Protein AF-A0A1D2M5N0-F1 (afdb_monomer)

Mean predicted aligned error: 7.56 Å

Structure (mmCIF, N/CA/C/O backbone):
data_AF-A0A1D2M5N0-F1
#
_entry.id   AF-A0A1D2M5N0-F1
#
loop_
_atom_site.group_PDB
_atom_site.id
_atom_site.type_symbol
_atom_site.label_atom_id
_atom_site.label_alt_id
_atom_site.label_comp_id
_atom_site.label_asym_id
_atom_site.label_entity_id
_atom_site.label_seq_id
_atom_site.pdbx_PDB_ins_code
_atom_site.Cartn_x
_atom_site.Cartn_y
_atom_site.Cartn_z
_atom_site.occupancy
_atom_site.B_iso_or_equiv
_atom_site.auth_seq_id
_atom_site.auth_comp_id
_atom_site.auth_asym_id
_atom_site.auth_atom_id
_atom_site.pdbx_PDB_model_num
ATOM 1 N N . LEU A 1 1 ? -18.530 6.847 2.457 1.00 78.44 1 LEU A N 1
ATOM 2 C CA . LEU A 1 1 ? -17.167 7.205 2.001 1.00 78.44 1 LEU A CA 1
ATOM 3 C C . LEU A 1 1 ? -17.230 8.600 1.444 1.00 78.44 1 LEU A C 1
ATOM 5 O O . LEU A 1 1 ? -16.611 9.455 2.043 1.00 78.44 1 LEU A O 1
ATOM 9 N N . LEU A 1 2 ? -18.059 8.818 0.425 1.00 81.25 2 LEU A N 1
ATOM 10 C CA . LEU A 1 2 ? -18.610 10.124 0.069 1.00 81.25 2 LEU A CA 1
ATOM 11 C C . LEU A 1 2 ? -19.679 10.557 1.092 1.00 81.25 2 LEU A C 1
ATOM 13 O O . LEU A 1 2 ? -20.274 9.697 1.753 1.00 81.25 2 LEU A O 1
ATOM 17 N N . THR A 1 3 ? -19.866 11.864 1.237 1.00 82.56 3 THR A N 1
ATOM 18 C CA . THR A 1 3 ? -20.989 12.522 1.918 1.00 82.56 3 THR A CA 1
ATOM 19 C C . THR A 1 3 ? -22.196 12.584 0.984 1.00 82.56 3 THR A C 1
ATOM 21 O O . THR A 1 3 ? -22.042 12.480 -0.231 1.00 82.56 3 THR A O 1
ATOM 24 N N . GLU A 1 4 ? -23.399 12.764 1.531 1.00 81.06 4 GLU A N 1
ATOM 25 C CA . GLU A 1 4 ? -24.619 12.910 0.720 1.00 81.06 4 GLU A CA 1
ATOM 26 C C . GLU A 1 4 ? -24.509 14.073 -0.268 1.00 81.06 4 GLU A C 1
ATOM 28 O O . GLU A 1 4 ? -24.848 13.914 -1.436 1.00 81.06 4 GLU A O 1
ATOM 33 N N . LYS A 1 5 ? -23.928 15.194 0.174 1.00 85.75 5 LYS A N 1
ATOM 34 C CA . LYS A 1 5 ? -23.650 16.351 -0.679 1.00 85.75 5 LYS A CA 1
ATOM 35 C C . LYS A 1 5 ? -22.725 16.001 -1.850 1.00 85.75 5 LYS A C 1
ATOM 37 O O . LYS A 1 5 ? -23.065 16.283 -2.988 1.00 85.75 5 LYS A O 1
ATOM 42 N N . GLU A 1 6 ? -21.603 15.320 -1.606 1.00 84.44 6 GLU A N 1
ATOM 43 C CA . GLU A 1 6 ? -20.696 14.906 -2.694 1.00 84.44 6 GLU A CA 1
ATOM 44 C C . GLU A 1 6 ? -21.369 13.951 -3.692 1.00 84.44 6 GLU A C 1
ATOM 46 O O . GLU A 1 6 ? -21.055 13.981 -4.880 1.00 84.44 6 GLU A O 1
ATOM 51 N N . VAL A 1 7 ? -22.282 13.093 -3.224 1.00 84.44 7 VAL A N 1
ATOM 52 C CA . VAL A 1 7 ? -23.058 12.208 -4.106 1.00 84.44 7 VAL A CA 1
ATOM 53 C C . VAL A 1 7 ? -24.073 13.003 -4.929 1.00 84.44 7 VAL A C 1
ATOM 55 O O . VAL A 1 7 ? -24.285 12.670 -6.087 1.00 84.44 7 VAL A O 1
ATOM 58 N N . GLN A 1 8 ? -24.681 14.051 -4.374 1.00 86.81 8 GLN A N 1
ATOM 59 C CA . GLN A 1 8 ? -25.576 14.937 -5.125 1.00 86.81 8 GLN A CA 1
ATOM 60 C C . GLN A 1 8 ? -24.816 15.756 -6.173 1.00 86.81 8 GLN A C 1
ATOM 62 O O . GLN A 1 8 ? -25.260 15.837 -7.316 1.00 86.81 8 GLN A O 1
ATOM 67 N N . ASP A 1 9 ? -23.656 16.303 -5.802 1.00 89.12 9 ASP A N 1
ATOM 68 C CA . ASP A 1 9 ? -22.813 17.106 -6.691 1.00 89.12 9 ASP A CA 1
ATOM 69 C C . ASP A 1 9 ? -22.233 16.254 -7.836 1.00 89.12 9 ASP A C 1
ATOM 71 O O . ASP A 1 9 ? -22.097 16.725 -8.966 1.00 89.12 9 ASP A O 1
ATOM 75 N N . VAL A 1 10 ? -21.910 14.979 -7.567 1.00 89.31 10 VAL A N 1
ATOM 76 C CA . VAL A 1 10 ? -21.361 14.042 -8.560 1.00 89.31 10 VAL A CA 1
ATOM 77 C C . VAL A 1 10 ? -22.053 12.667 -8.469 1.00 89.31 10 VAL A C 1
ATOM 79 O O . VAL A 1 10 ? -21.485 11.711 -7.926 1.00 89.31 10 VAL A O 1
ATOM 82 N N . PRO A 1 11 ? -23.256 12.503 -9.059 1.00 87.81 11 PRO A N 1
ATOM 83 C CA . PRO A 1 11 ? -24.077 11.290 -8.909 1.00 87.81 11 PRO A CA 1
ATOM 84 C C . PRO A 1 11 ? -23.403 9.992 -9.369 1.00 87.81 11 PRO A C 1
ATOM 86 O O . PRO A 1 11 ? -23.657 8.914 -8.828 1.00 87.81 11 PRO A O 1
ATOM 89 N N . TRP A 1 12 ? -22.499 10.079 -10.346 1.00 91.12 12 TRP A N 1
ATOM 90 C CA . TRP A 1 12 ? -21.763 8.935 -10.886 1.00 91.12 12 TRP A CA 1
ATOM 91 C C . TRP A 1 12 ? -20.495 8.582 -10.087 1.00 91.12 12 TRP A C 1
ATOM 93 O O . TRP A 1 12 ? -19.930 7.504 -10.295 1.00 91.12 12 TRP A O 1
ATOM 103 N N . ALA A 1 13 ? -20.046 9.433 -9.153 1.00 89.75 13 ALA A N 1
ATOM 104 C CA . ALA A 1 13 ? -18.768 9.259 -8.455 1.00 89.75 13 ALA A CA 1
ATOM 105 C C . ALA A 1 13 ? -18.697 7.944 -7.676 1.00 89.75 13 ALA A C 1
ATOM 107 O O . ALA A 1 13 ? -17.662 7.277 -7.663 1.00 89.75 13 ALA A O 1
ATOM 108 N N . LEU A 1 14 ? -19.804 7.532 -7.050 1.00 89.50 14 LEU A N 1
ATOM 109 C CA . LEU A 1 14 ? -19.842 6.281 -6.297 1.00 89.50 14 LEU A CA 1
ATOM 110 C C . LEU A 1 14 ? -19.705 5.060 -7.216 1.00 89.50 14 LEU A C 1
ATOM 112 O O . LEU A 1 14 ? -19.000 4.109 -6.874 1.00 89.50 14 LEU A O 1
ATOM 116 N N . ALA A 1 15 ? -20.352 5.094 -8.383 1.00 93.06 15 ALA A N 1
ATOM 117 C CA . ALA A 1 15 ? -20.252 4.031 -9.377 1.00 93.06 15 ALA A CA 1
ATOM 118 C C . ALA A 1 15 ? -18.826 3.940 -9.941 1.00 93.06 15 ALA A C 1
ATOM 120 O O . ALA A 1 15 ? -18.270 2.842 -10.028 1.00 93.06 15 ALA A O 1
ATOM 121 N N . TRP A 1 16 ? -18.207 5.088 -10.235 1.00 93.44 16 TRP A N 1
ATOM 122 C CA . TRP A 1 16 ? -16.817 5.147 -10.682 1.00 93.44 16 TRP A CA 1
ATOM 123 C C . TRP A 1 16 ? -15.858 4.603 -9.629 1.00 93.44 16 TRP A C 1
ATOM 125 O O . TRP A 1 16 ? -15.075 3.694 -9.901 1.00 93.44 16 TRP A O 1
ATOM 135 N N . LEU A 1 17 ? -15.981 5.079 -8.390 1.00 91.94 17 LEU A N 1
ATOM 136 C CA . LEU A 1 17 ? -15.140 4.614 -7.301 1.00 91.94 17 LEU A CA 1
ATOM 137 C C . LEU A 1 17 ? -15.284 3.102 -7.079 1.00 91.94 17 LEU A C 1
ATOM 139 O O . LEU A 1 17 ? -14.293 2.399 -6.878 1.00 91.94 17 LEU A O 1
ATOM 143 N N . LYS A 1 18 ? -16.510 2.577 -7.160 1.00 93.50 18 LYS A N 1
ATOM 144 C CA . LYS A 1 18 ? -16.755 1.136 -7.087 1.00 93.50 18 LYS A CA 1
ATOM 145 C C . LYS A 1 18 ? -16.019 0.389 -8.205 1.00 93.50 18 LYS A C 1
ATOM 147 O O . LYS A 1 18 ? -15.405 -0.637 -7.917 1.00 93.50 18 LYS A O 1
ATOM 152 N N . LYS A 1 19 ? -16.025 0.904 -9.442 1.00 94.94 19 LYS A N 1
ATOM 153 C CA . LYS A 1 19 ? -15.280 0.329 -10.577 1.00 94.94 19 LYS A CA 1
ATOM 154 C C . LYS A 1 19 ? -13.774 0.301 -10.293 1.00 94.94 19 LYS A C 1
ATOM 156 O O . LYS A 1 19 ? -13.172 -0.771 -10.347 1.00 94.94 19 LYS A O 1
ATOM 161 N N . VAL A 1 20 ? -13.193 1.443 -9.912 1.00 94.50 20 VAL A N 1
ATOM 162 C CA . VAL A 1 20 ? -11.760 1.576 -9.590 1.00 94.50 20 VAL A CA 1
ATOM 163 C C . VAL A 1 20 ? -11.359 0.603 -8.478 1.00 94.50 20 VAL A C 1
ATOM 165 O O . VAL A 1 20 ? -10.366 -0.119 -8.607 1.00 94.50 20 VAL A O 1
ATOM 168 N N . PHE A 1 21 ? -12.142 0.542 -7.399 1.00 93.38 21 PHE A N 1
ATOM 169 C CA . PHE A 1 21 ? -11.860 -0.307 -6.244 1.00 93.38 21 PHE A CA 1
ATOM 170 C C . PHE A 1 21 ? -11.924 -1.795 -6.595 1.00 93.38 21 PHE A C 1
ATOM 172 O O . PHE A 1 21 ? -10.979 -2.53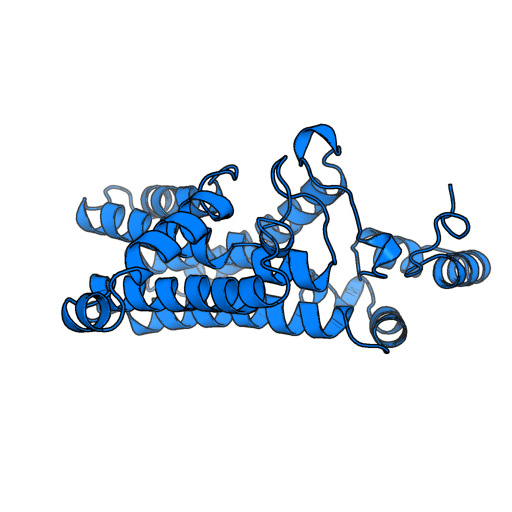9 -6.325 1.00 93.38 21 PHE A O 1
ATOM 179 N N . LEU A 1 22 ? -13.027 -2.231 -7.215 1.00 93.94 22 LEU A N 1
ATOM 180 C CA . LEU A 1 22 ? -13.238 -3.636 -7.556 1.00 93.94 22 LEU A CA 1
ATOM 181 C C . LEU A 1 22 ? -12.203 -4.139 -8.557 1.00 93.94 22 LEU A C 1
ATOM 183 O O . LEU A 1 22 ? -11.813 -5.295 -8.462 1.00 93.94 22 LEU A O 1
ATOM 187 N N . TYR A 1 23 ? -11.720 -3.289 -9.464 1.00 94.81 23 TYR A N 1
ATOM 188 C CA . TYR A 1 23 ? -10.683 -3.680 -10.412 1.00 94.81 23 TYR A CA 1
ATOM 189 C C . TYR A 1 23 ? -9.301 -3.813 -9.757 1.00 94.81 23 TYR A C 1
ATOM 191 O O . TYR A 1 23 ? -8.552 -4.744 -10.053 1.00 94.81 23 TYR A O 1
ATOM 199 N N . ASN A 1 24 ? -8.941 -2.892 -8.859 1.00 92.69 24 ASN A N 1
ATOM 200 C CA . ASN A 1 24 ? -7.551 -2.743 -8.421 1.00 92.69 24 ASN A CA 1
ATOM 201 C C . ASN A 1 24 ? -7.223 -3.408 -7.079 1.00 92.69 24 ASN A C 1
ATOM 203 O O . ASN A 1 24 ? -6.078 -3.813 -6.865 1.00 92.69 24 ASN A O 1
ATOM 207 N N . VAL A 1 25 ? -8.191 -3.546 -6.170 1.00 90.81 25 VAL A N 1
ATOM 208 C CA . VAL A 1 25 ? -7.921 -3.936 -4.776 1.00 90.81 25 VAL A CA 1
ATOM 209 C C . VAL A 1 25 ? -8.007 -5.456 -4.544 1.00 90.81 25 VAL A C 1
ATOM 211 O O . VAL A 1 25 ? -6.993 -6.040 -4.151 1.00 90.81 25 VAL A O 1
ATOM 214 N N . PRO A 1 26 ? -9.126 -6.156 -4.828 1.00 88.56 26 PRO A N 1
ATOM 215 C CA . PRO A 1 26 ? -9.414 -7.467 -4.228 1.00 88.56 26 PRO A CA 1
ATOM 216 C C . PRO A 1 26 ? -8.650 -8.654 -4.833 1.00 88.56 26 PRO A C 1
ATOM 218 O O . PRO A 1 26 ? -8.599 -9.718 -4.233 1.00 88.56 26 PRO A O 1
ATOM 221 N N . HIS A 1 27 ? -8.044 -8.506 -6.011 1.00 84.94 27 HIS A N 1
ATOM 222 C CA . HIS A 1 27 ? -7.517 -9.645 -6.783 1.00 84.94 27 HIS A CA 1
ATOM 223 C C . HIS A 1 27 ? -6.090 -10.088 -6.410 1.00 84.94 27 HIS A C 1
ATOM 225 O O . HIS A 1 27 ? -5.463 -10.860 -7.132 1.00 84.94 27 HIS A O 1
ATOM 231 N N . GLY A 1 28 ? -5.521 -9.538 -5.337 1.00 78.94 28 GLY A N 1
ATOM 232 C CA . GLY A 1 28 ? -4.236 -9.983 -4.801 1.00 78.94 28 GLY A CA 1
ATOM 233 C C . GLY A 1 28 ? -4.396 -11.173 -3.854 1.00 78.94 28 GLY A C 1
ATOM 234 O O . GLY A 1 28 ? -5.496 -11.642 -3.605 1.00 78.94 28 GLY A O 1
ATOM 235 N N . LYS A 1 29 ? -3.294 -11.613 -3.238 1.00 80.56 29 LYS A N 1
ATOM 236 C CA . LYS A 1 29 ? -3.344 -12.627 -2.167 1.00 80.56 29 LYS A CA 1
ATOM 237 C C . LYS A 1 29 ? -3.984 -12.112 -0.866 1.00 80.56 29 LYS A C 1
ATOM 239 O O . LYS A 1 29 ? -4.153 -12.891 0.058 1.00 80.56 29 LYS A O 1
ATOM 244 N N . GLN A 1 30 ? -4.219 -10.798 -0.759 1.00 82.88 30 GLN A N 1
ATOM 245 C CA . GLN A 1 30 ? -4.777 -10.102 0.416 1.00 82.88 30 GLN A CA 1
ATOM 246 C C . GLN A 1 30 ? -4.019 -10.333 1.741 1.00 82.88 30 GLN A C 1
ATOM 248 O O . GLN A 1 30 ? -4.497 -10.007 2.825 1.00 82.88 30 GLN A O 1
ATOM 253 N N . ILE A 1 31 ? -2.804 -10.887 1.656 1.00 83.19 31 ILE A N 1
ATOM 254 C CA . ILE A 1 31 ? -1.982 -11.245 2.815 1.00 83.19 31 ILE A CA 1
ATOM 255 C C . ILE A 1 31 ? -1.672 -10.008 3.662 1.00 83.19 31 ILE A C 1
ATOM 257 O O . ILE A 1 31 ? -1.631 -10.107 4.880 1.00 83.19 31 ILE A O 1
ATOM 261 N N . ARG A 1 32 ? -1.479 -8.831 3.054 1.00 83.25 32 ARG A N 1
ATOM 262 C CA . ARG A 1 32 ? -1.049 -7.632 3.793 1.00 83.25 32 ARG A CA 1
ATOM 263 C C . ARG A 1 32 ? -2.162 -7.140 4.709 1.00 83.25 32 ARG A C 1
ATOM 265 O O . ARG A 1 32 ? -1.897 -6.838 5.867 1.00 83.25 32 ARG A O 1
ATOM 272 N N . GLY A 1 33 ? -3.394 -7.127 4.208 1.00 89.19 33 GLY A N 1
ATOM 273 C CA . GLY A 1 33 ? -4.567 -6.780 4.997 1.00 89.19 33 GLY A CA 1
ATOM 274 C C . GLY A 1 33 ? -4.860 -7.800 6.092 1.00 89.19 33 GLY A C 1
ATOM 275 O O . GLY A 1 33 ? -5.160 -7.410 7.214 1.00 89.19 33 GLY A O 1
ATOM 276 N N . LEU A 1 34 ? -4.712 -9.098 5.801 1.00 90.62 34 LEU A N 1
ATOM 277 C CA . LEU A 1 34 ? -4.955 -10.171 6.774 1.00 90.62 34 LEU A CA 1
ATOM 278 C C . LEU A 1 34 ? -3.899 -10.242 7.885 1.00 90.62 34 LEU A C 1
ATOM 280 O O . LEU A 1 34 ? -4.215 -10.667 8.995 1.00 90.62 34 LEU A O 1
ATOM 284 N N . LEU A 1 35 ? -2.666 -9.802 7.626 1.00 90.06 35 LEU A N 1
ATOM 285 C CA . LEU A 1 35 ? -1.609 -9.791 8.637 1.00 90.06 35 LEU A CA 1
ATOM 286 C C . LEU A 1 35 ? -1.900 -8.832 9.803 1.00 90.06 35 LEU A C 1
ATOM 288 O O . LEU A 1 35 ? -1.431 -9.089 10.906 1.00 90.06 35 LEU A O 1
ATOM 292 N N . VAL A 1 36 ? -2.703 -7.779 9.606 1.00 93.06 36 VAL A N 1
ATOM 293 C CA . VAL A 1 36 ? -3.062 -6.829 10.677 1.00 93.06 36 VAL A CA 1
ATOM 294 C C . VAL A 1 36 ? -3.892 -7.501 11.788 1.00 93.06 36 VAL A C 1
ATOM 296 O O . VAL A 1 36 ? -3.424 -7.543 12.927 1.00 93.06 36 VAL A O 1
ATOM 299 N N . PRO A 1 37 ? -5.075 -8.095 11.517 1.00 94.56 37 PRO A N 1
ATOM 300 C CA . PRO A 1 37 ? -5.843 -8.798 12.546 1.00 94.56 37 PRO A CA 1
ATOM 301 C C . PRO A 1 37 ? -5.140 -10.055 13.070 1.00 94.56 37 PRO A C 1
ATOM 303 O O . PRO A 1 37 ? -5.366 -10.436 14.217 1.00 94.56 37 PRO A O 1
ATOM 306 N N . LEU A 1 38 ? -4.286 -10.709 12.272 1.00 92.31 38 LEU A N 1
ATOM 307 C CA . LEU A 1 38 ? -3.467 -11.825 12.758 1.00 92.31 38 LEU A CA 1
ATOM 308 C C . LEU A 1 38 ? -2.423 -11.362 13.779 1.00 92.31 38 LEU A C 1
ATOM 310 O O . LEU A 1 38 ? -2.263 -12.009 14.808 1.00 92.31 38 LEU A O 1
ATOM 314 N N . ALA A 1 39 ? -1.758 -10.232 13.536 1.00 91.69 39 ALA A N 1
ATOM 315 C CA . ALA A 1 39 ? -0.798 -9.680 14.481 1.00 91.69 39 ALA A CA 1
ATOM 316 C C . ALA A 1 39 ? -1.466 -9.186 15.768 1.00 91.69 39 ALA A C 1
ATOM 318 O O . ALA A 1 39 ? -0.921 -9.427 16.838 1.00 91.69 39 ALA A O 1
ATOM 319 N N . VAL A 1 40 ? -2.668 -8.599 15.698 1.00 94.44 40 VAL A N 1
ATOM 320 C CA . VAL A 1 40 ? -3.435 -8.257 16.912 1.00 94.44 40 VAL A CA 1
ATOM 321 C C . VAL A 1 40 ? -3.705 -9.506 17.753 1.00 94.44 40 VAL A C 1
ATOM 323 O O . VAL A 1 40 ? -3.430 -9.494 18.944 1.00 94.44 40 VAL A O 1
ATOM 326 N N . ARG A 1 41 ? -4.145 -10.614 17.141 1.00 94.25 41 ARG A N 1
ATOM 327 C CA . ARG A 1 41 ? -4.335 -11.898 17.848 1.00 94.25 41 ARG A CA 1
ATOM 328 C C . ARG A 1 41 ? -3.036 -12.526 18.365 1.00 94.25 41 ARG A C 1
ATOM 330 O O . ARG A 1 41 ? -3.087 -13.369 19.249 1.00 94.25 41 ARG A O 1
ATOM 337 N N . GLY A 1 42 ? -1.895 -12.178 17.773 1.00 91.06 42 GLY A N 1
ATOM 338 C CA . GLY A 1 42 ? -0.583 -12.644 18.220 1.00 91.06 42 GLY A CA 1
ATOM 339 C C . GLY A 1 42 ? -0.013 -11.833 19.386 1.00 91.06 42 GLY A C 1
ATOM 340 O O . GLY A 1 42 ? 0.735 -12.384 20.187 1.00 91.06 42 GLY A O 1
ATOM 341 N N . LEU A 1 43 ? -0.352 -10.544 19.475 1.00 90.12 43 LEU A N 1
ATOM 342 C CA . LEU A 1 43 ? 0.095 -9.644 20.544 1.00 90.12 43 LEU A CA 1
ATOM 343 C C . LEU A 1 43 ? -0.841 -9.672 21.755 1.00 90.12 43 LEU A C 1
ATOM 345 O O . LEU A 1 43 ? -0.376 -9.625 22.889 1.00 90.12 43 LEU A O 1
ATOM 349 N N . GLU A 1 44 ? -2.147 -9.770 21.513 1.00 88.69 44 GLU A N 1
ATOM 350 C CA . GLU A 1 44 ? -3.175 -9.791 22.548 1.00 88.69 44 GLU A CA 1
ATOM 351 C C . GLU A 1 44 ? -3.715 -11.203 22.745 1.00 88.69 44 GLU A C 1
ATOM 353 O O . GLU A 1 44 ? -4.192 -11.835 21.803 1.00 88.69 44 GLU A O 1
ATOM 358 N N . ARG A 1 45 ? -3.700 -11.693 23.991 1.00 89.62 45 ARG A N 1
ATOM 359 C CA . ARG A 1 45 ? -4.211 -13.035 24.321 1.00 89.62 45 ARG A CA 1
ATOM 360 C C . ARG A 1 45 ? -5.723 -13.146 24.102 1.00 89.62 45 ARG A C 1
ATOM 362 O O . ARG A 1 45 ? -6.201 -14.190 23.664 1.00 89.62 45 ARG A O 1
ATOM 369 N N . CYS A 1 46 ? -6.460 -12.080 24.416 1.00 92.94 46 CYS A N 1
ATOM 370 C CA . CYS A 1 46 ? -7.920 -12.016 24.329 1.00 92.94 46 CYS A CA 1
ATOM 371 C C . CYS A 1 46 ? -8.357 -10.672 23.714 1.00 92.94 46 CYS A C 1
ATOM 373 O O . CYS A 1 46 ? -8.888 -9.823 24.431 1.00 92.94 46 CYS A O 1
ATOM 375 N N . PRO A 1 47 ? -8.118 -10.441 22.410 1.00 94.81 47 PRO A N 1
ATOM 376 C CA . PRO A 1 47 ? -8.467 -9.178 21.778 1.00 94.81 47 PRO A CA 1
ATOM 377 C C . PRO A 1 47 ? -9.985 -8.993 21.754 1.00 94.81 47 PRO A C 1
ATOM 379 O O . PRO A 1 47 ? -10.740 -9.914 21.434 1.00 94.81 47 PRO A O 1
ATOM 382 N N . THR A 1 48 ? -10.432 -7.778 22.057 1.00 96.50 48 THR A N 1
ATOM 383 C CA . THR A 1 48 ? -11.855 -7.426 22.018 1.00 96.50 48 THR A CA 1
ATOM 384 C C . THR A 1 48 ? -12.393 -7.430 20.585 1.00 96.50 48 THR A C 1
ATOM 386 O O . THR A 1 48 ? -11.655 -7.217 19.618 1.00 96.50 48 THR A O 1
ATOM 389 N N . GLU A 1 49 ? -13.710 -7.591 20.427 1.00 96.50 49 GLU A N 1
ATOM 390 C CA . GLU A 1 49 ? -14.365 -7.495 19.114 1.00 96.50 49 GLU A CA 1
ATOM 391 C C . GLU A 1 49 ? -14.076 -6.149 18.432 1.00 96.50 49 GLU A C 1
ATOM 393 O O . GLU A 1 49 ? -13.775 -6.101 17.238 1.00 96.50 49 GLU A O 1
ATOM 398 N N . LYS A 1 50 ? -14.053 -5.063 19.216 1.00 95.81 50 LYS A N 1
ATOM 399 C CA . LYS A 1 50 ? -13.697 -3.721 18.746 1.00 95.81 50 LYS A CA 1
ATOM 400 C C . LYS A 1 50 ? -12.276 -3.667 18.177 1.00 95.81 50 LYS A C 1
ATOM 402 O O . LYS A 1 50 ? -12.093 -3.148 17.078 1.00 95.81 50 LYS A O 1
ATOM 407 N N . GLN A 1 51 ? -11.285 -4.218 18.881 1.00 95.81 51 GLN A N 1
ATOM 408 C CA . GLN A 1 51 ? -9.895 -4.253 18.405 1.00 95.81 51 GLN A CA 1
ATOM 409 C C . GLN A 1 51 ? -9.764 -5.062 17.112 1.00 95.81 51 GLN A C 1
ATOM 411 O O . GLN A 1 51 ? -9.092 -4.635 16.173 1.00 95.81 51 GLN A O 1
ATOM 416 N N . ILE A 1 52 ? -10.450 -6.203 17.017 1.00 97.25 52 ILE A N 1
ATOM 417 C CA . ILE A 1 52 ? -10.450 -7.024 15.803 1.00 97.25 52 ILE A CA 1
ATOM 418 C C . ILE A 1 52 ? -11.128 -6.297 14.636 1.00 97.25 52 ILE A C 1
ATOM 420 O O . ILE A 1 52 ? -10.597 -6.296 13.524 1.00 97.25 52 ILE A O 1
ATOM 424 N N . GLN A 1 53 ? -12.259 -5.631 14.869 1.00 97.44 53 GLN A N 1
ATOM 425 C CA . GLN A 1 53 ? -12.933 -4.829 13.849 1.00 97.44 53 GLN A CA 1
ATOM 426 C C . GLN A 1 53 ? -12.029 -3.695 13.347 1.00 97.44 53 GLN A C 1
ATOM 428 O O . GLN A 1 53 ? -11.877 -3.513 12.137 1.00 97.44 53 GLN A O 1
ATOM 433 N N . GLN A 1 54 ? -11.383 -2.968 14.262 1.00 97.31 54 GLN A N 1
ATOM 434 C CA . GLN A 1 54 ? -10.400 -1.936 13.934 1.00 97.31 54 GLN A CA 1
ATOM 435 C C . GLN A 1 54 ? -9.248 -2.506 13.097 1.00 97.31 54 GLN A C 1
ATOM 437 O O . GLN A 1 54 ? -8.881 -1.918 12.078 1.00 97.31 54 GLN A O 1
ATOM 442 N N . ALA A 1 55 ? -8.740 -3.685 13.459 1.00 96.75 55 ALA A N 1
ATOM 443 C CA . ALA A 1 55 ? -7.684 -4.367 12.721 1.00 96.75 55 ALA A CA 1
ATOM 444 C C . ALA A 1 55 ? -8.101 -4.731 11.288 1.00 96.75 55 ALA A C 1
ATOM 446 O O . ALA A 1 55 ? -7.320 -4.533 10.360 1.00 96.75 55 ALA A O 1
ATOM 447 N N . TYR A 1 56 ? -9.333 -5.205 11.074 1.00 97.38 56 TYR A N 1
ATOM 448 C CA . TYR A 1 56 ? -9.846 -5.475 9.726 1.00 97.38 56 TYR A CA 1
ATOM 449 C C . TYR A 1 56 ? -10.013 -4.201 8.893 1.00 97.38 56 TYR A C 1
ATOM 451 O O . TYR A 1 56 ? -9.677 -4.205 7.708 1.00 97.38 56 TYR A O 1
ATOM 459 N N . ILE A 1 57 ? -10.495 -3.106 9.491 1.00 97.44 57 ILE A N 1
ATOM 460 C CA . ILE A 1 57 ? -10.622 -1.816 8.796 1.00 97.44 57 ILE A CA 1
ATOM 461 C C . ILE A 1 57 ? -9.241 -1.325 8.348 1.00 97.44 57 ILE A C 1
ATOM 463 O O . ILE A 1 57 ? -9.062 -0.987 7.177 1.00 97.44 57 ILE A O 1
ATOM 467 N N . LEU A 1 58 ? -8.247 -1.343 9.243 1.00 96.50 58 LEU A N 1
ATOM 468 C CA . LEU A 1 58 ? -6.876 -0.961 8.896 1.00 96.50 58 LEU A CA 1
ATOM 469 C C . LEU A 1 58 ? -6.239 -1.939 7.904 1.00 96.50 58 LEU A C 1
ATOM 471 O O . LEU A 1 58 ? -5.500 -1.508 7.025 1.00 96.50 58 LEU A O 1
ATOM 475 N N . GLY A 1 59 ? -6.572 -3.229 7.970 1.00 94.38 59 GLY A N 1
ATOM 476 C CA . GLY A 1 59 ? -6.168 -4.219 6.974 1.00 94.38 59 GLY A CA 1
ATOM 477 C C . GLY A 1 59 ? -6.651 -3.867 5.562 1.00 94.38 59 GLY A C 1
ATOM 478 O O . GLY A 1 59 ? -5.876 -3.929 4.606 1.00 94.38 59 GLY A O 1
ATOM 479 N N . TRP A 1 60 ? -7.897 -3.411 5.418 1.00 94.69 60 TRP A N 1
ATOM 480 C CA . TRP A 1 60 ? -8.396 -2.899 4.138 1.00 94.69 60 TRP A CA 1
ATOM 481 C C . TRP A 1 60 ? -7.698 -1.609 3.712 1.00 94.69 60 TRP A C 1
ATOM 483 O O . TRP A 1 60 ? -7.324 -1.494 2.547 1.00 94.69 60 TRP A O 1
ATOM 493 N N . CYS A 1 61 ? -7.456 -0.675 4.637 1.00 94.88 61 CYS A N 1
ATOM 494 C CA . CYS A 1 61 ? -6.651 0.516 4.355 1.00 94.88 61 CYS A CA 1
ATOM 495 C C . CYS A 1 61 ? -5.264 0.145 3.810 1.00 94.88 61 CYS A C 1
ATOM 497 O O . CYS A 1 61 ? -4.811 0.747 2.838 1.00 94.88 61 CYS A O 1
ATOM 499 N N . VAL A 1 62 ? -4.617 -0.877 4.380 1.00 91.12 62 VAL A N 1
ATOM 500 C CA . VAL A 1 62 ? -3.337 -1.396 3.889 1.00 91.12 62 VAL A CA 1
ATOM 501 C C . VAL A 1 62 ? -3.475 -1.927 2.461 1.00 91.12 62 VAL A C 1
ATOM 503 O O . VAL A 1 62 ? -2.689 -1.531 1.607 1.00 91.12 62 VAL A O 1
ATOM 506 N N . GLU A 1 63 ? -4.462 -2.775 2.156 1.00 89.81 63 GLU A N 1
ATOM 507 C CA . GLU A 1 63 ? -4.638 -3.305 0.791 1.00 89.81 63 GLU A CA 1
ATOM 508 C C . GLU A 1 63 ? -4.891 -2.201 -0.249 1.00 89.81 63 GLU A C 1
ATOM 510 O O . GLU A 1 63 ? -4.339 -2.265 -1.349 1.00 89.81 63 GLU A O 1
ATOM 515 N N . ILE A 1 64 ? -5.650 -1.160 0.110 1.00 91.88 64 ILE A N 1
ATOM 516 C CA . ILE A 1 64 ? -5.909 0.000 -0.757 1.00 91.88 64 ILE A CA 1
ATOM 517 C C . ILE A 1 64 ? -4.633 0.826 -0.959 1.00 91.88 64 ILE A C 1
ATOM 519 O O . ILE A 1 64 ? -4.267 1.119 -2.096 1.00 91.88 64 ILE A O 1
ATOM 523 N N . ALA A 1 65 ? -3.908 1.150 0.117 1.00 85.69 65 ALA A N 1
ATOM 524 C CA . ALA A 1 65 ? -2.650 1.906 0.056 1.00 85.69 65 ALA A CA 1
ATOM 525 C C . ALA A 1 65 ? -1.563 1.190 -0.771 1.00 85.69 65 ALA A C 1
ATOM 527 O O . ALA A 1 65 ? -0.605 1.805 -1.243 1.00 85.69 65 ALA A O 1
ATOM 528 N N . CYS A 1 66 ? -1.710 -0.124 -0.953 1.00 78.31 66 CYS A N 1
ATOM 529 C CA . CYS A 1 66 ? -0.821 -0.967 -1.745 1.00 78.31 66 CYS A CA 1
ATOM 530 C C . CYS A 1 66 ? -1.246 -1.134 -3.199 1.00 78.31 66 CYS A C 1
ATOM 532 O O . CYS A 1 66 ? -0.636 -1.943 -3.909 1.00 78.31 66 CYS A O 1
ATOM 534 N N . CYS A 1 67 ? -2.287 -0.434 -3.652 1.00 79.69 67 CYS A N 1
ATOM 535 C CA . CYS A 1 67 ? -2.649 -0.456 -5.057 1.00 79.69 67 CYS A CA 1
ATOM 536 C C . CYS A 1 67 ? -1.479 0.017 -5.922 1.00 79.69 67 CYS A C 1
ATOM 538 O O . CYS A 1 67 ? -0.758 0.962 -5.607 1.00 79.69 67 CYS A O 1
ATOM 540 N N . LEU A 1 68 ? -1.293 -0.687 -7.036 1.00 86.81 68 LEU A N 1
ATOM 541 C CA . LEU A 1 68 ? -0.120 -0.547 -7.896 1.00 86.81 68 LEU A CA 1
ATOM 542 C C . LEU A 1 68 ? -0.418 0.281 -9.147 1.00 86.81 68 LEU A C 1
ATOM 544 O O . LEU A 1 68 ? 0.368 0.250 -10.077 1.00 86.81 68 LEU A O 1
ATOM 548 N N . VAL A 1 69 ? -1.522 1.036 -9.168 1.00 92.12 69 VAL A N 1
ATOM 549 C CA . VAL A 1 69 ? -1.939 1.823 -10.341 1.00 92.12 69 VAL A CA 1
ATOM 550 C C . VAL A 1 69 ? -0.846 2.810 -10.758 1.00 92.12 69 VAL A C 1
ATOM 552 O O . VAL A 1 69 ? -0.409 2.784 -11.902 1.00 92.12 69 VAL A O 1
ATOM 555 N N . ALA A 1 70 ? -0.339 3.619 -9.822 1.00 90.00 70 ALA A N 1
ATOM 556 C CA . ALA A 1 70 ? 0.742 4.565 -10.107 1.00 90.00 70 ALA A CA 1
ATOM 557 C C . ALA A 1 70 ? 2.055 3.863 -10.510 1.00 90.00 70 ALA A C 1
ATOM 559 O O . ALA A 1 70 ? 2.747 4.333 -11.406 1.00 90.00 70 ALA A O 1
ATOM 560 N N . ASP A 1 71 ? 2.389 2.735 -9.867 1.00 86.94 71 ASP A N 1
ATOM 561 C CA . ASP A 1 71 ? 3.570 1.913 -10.201 1.00 86.94 71 ASP A CA 1
ATOM 562 C C . ASP A 1 71 ? 3.472 1.370 -11.629 1.00 86.94 71 ASP A C 1
ATOM 564 O O . ASP A 1 71 ? 4.419 1.482 -12.394 1.00 86.94 71 ASP A O 1
ATOM 568 N N . ASP A 1 72 ? 2.304 0.852 -12.009 1.00 90.69 72 ASP A N 1
ATOM 569 C CA . ASP A 1 72 ? 2.048 0.309 -13.339 1.00 90.69 72 ASP A CA 1
ATOM 570 C C . ASP A 1 72 ? 2.139 1.394 -14.426 1.00 90.69 72 ASP A C 1
ATOM 572 O O . ASP A 1 72 ? 2.666 1.112 -15.500 1.00 90.69 72 ASP A O 1
ATOM 576 N N . ILE A 1 73 ? 1.694 2.625 -14.138 1.00 91.06 73 ILE A N 1
ATOM 577 C CA . ILE A 1 73 ? 1.841 3.782 -15.038 1.00 91.06 73 ILE A CA 1
ATOM 578 C C . ILE A 1 73 ? 3.321 4.161 -15.196 1.00 91.06 73 ILE A C 1
ATOM 580 O O . ILE A 1 73 ? 3.808 4.240 -16.322 1.00 91.06 73 ILE A O 1
ATOM 584 N N . MET A 1 74 ? 4.048 4.359 -14.086 1.00 86.38 74 MET A N 1
ATOM 585 C CA . MET A 1 74 ? 5.475 4.727 -14.113 1.00 86.38 74 MET A CA 1
ATOM 586 C C . MET A 1 74 ? 6.333 3.668 -14.815 1.00 86.38 74 MET A C 1
ATOM 588 O O . MET A 1 74 ? 7.245 4.007 -15.564 1.00 86.38 74 MET A O 1
ATOM 592 N N . ASP A 1 75 ? 6.009 2.390 -14.610 1.00 83.88 75 ASP A N 1
ATOM 593 C CA . ASP A 1 75 ? 6.721 1.258 -15.202 1.00 83.88 75 ASP A CA 1
ATOM 594 C C . ASP A 1 75 ? 6.308 0.950 -16.642 1.00 83.88 75 ASP A C 1
ATOM 596 O O . ASP A 1 75 ? 6.875 0.026 -17.229 1.00 83.88 75 ASP A O 1
ATOM 600 N N . LYS A 1 76 ? 5.290 1.639 -17.176 1.00 87.50 76 LYS A N 1
ATOM 601 C CA . LYS A 1 76 ? 4.611 1.295 -18.433 1.00 87.50 76 LYS A CA 1
ATOM 602 C C . LYS A 1 76 ? 4.194 -0.189 -18.500 1.00 87.50 76 LYS A C 1
ATOM 604 O O . LYS A 1 76 ? 4.309 -0.839 -19.538 1.00 87.50 76 LYS A O 1
ATOM 609 N N . SER A 1 77 ? 3.739 -0.751 -17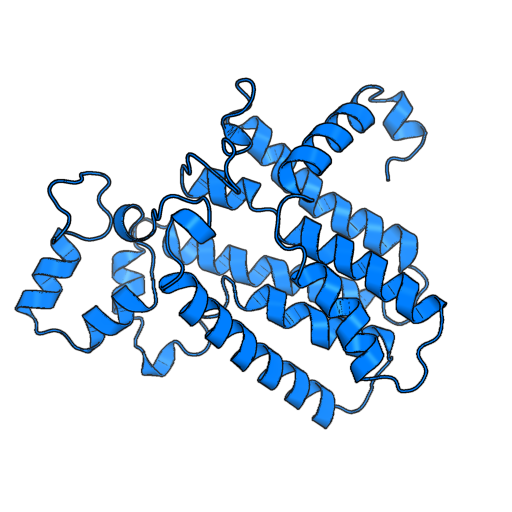.381 1.00 87.19 77 SER A N 1
ATOM 610 C CA . SER A 1 77 ? 3.432 -2.182 -17.270 1.00 87.19 77 SER A CA 1
ATOM 611 C C . SER A 1 77 ? 2.212 -2.584 -18.108 1.00 87.19 77 SER A C 1
ATOM 613 O O . SER A 1 77 ? 1.187 -1.910 -18.112 1.00 87.19 77 SER A O 1
ATOM 615 N N . ASP A 1 78 ? 2.283 -3.740 -18.774 1.00 89.31 78 ASP A N 1
ATOM 616 C CA . ASP A 1 78 ? 1.157 -4.262 -19.562 1.00 89.31 78 ASP A CA 1
ATOM 617 C C . ASP A 1 78 ? 0.064 -4.892 -18.699 1.00 89.31 78 ASP A C 1
ATOM 619 O O . ASP A 1 78 ? -1.126 -4.625 -18.877 1.00 89.31 78 ASP A O 1
ATOM 623 N N . THR A 1 79 ? 0.474 -5.765 -17.777 1.00 90.12 79 THR A N 1
ATOM 624 C CA . THR A 1 79 ? -0.441 -6.636 -17.039 1.00 90.12 79 THR A CA 1
ATOM 625 C C . THR A 1 79 ? -0.140 -6.675 -15.551 1.00 90.12 79 THR A C 1
ATOM 627 O O . THR A 1 79 ? 1.019 -6.782 -15.133 1.00 90.12 79 THR A O 1
ATOM 630 N N . ARG A 1 80 ? -1.204 -6.743 -14.752 1.00 86.81 80 ARG A N 1
ATOM 631 C CA . ARG A 1 80 ? -1.180 -6.911 -13.305 1.00 86.81 80 ARG A CA 1
ATOM 632 C C . ARG A 1 80 ? -2.225 -7.940 -12.888 1.00 86.81 80 ARG A C 1
ATOM 634 O O . ARG A 1 80 ? -3.394 -7.817 -13.233 1.00 86.81 80 ARG A O 1
ATOM 641 N N . ARG A 1 81 ? -1.813 -8.946 -12.101 1.00 84.56 81 ARG A N 1
ATOM 642 C CA . ARG A 1 81 ? -2.713 -9.995 -11.567 1.00 84.56 81 ARG A CA 1
ATOM 643 C C . ARG A 1 81 ? -3.514 -10.696 -12.684 1.00 84.56 81 ARG A C 1
ATOM 645 O O . ARG A 1 81 ? -4.699 -10.966 -12.528 1.00 84.56 81 ARG A O 1
ATOM 652 N N . GLY A 1 82 ? -2.860 -10.949 -13.822 1.00 85.44 82 GLY A N 1
ATOM 653 C CA . GLY A 1 82 ? -3.466 -11.620 -14.978 1.00 85.44 82 GLY A CA 1
ATOM 654 C C . GLY A 1 82 ? -4.435 -10.768 -15.806 1.00 85.44 82 GLY A C 1
ATOM 655 O O . GLY A 1 82 ? -5.109 -11.314 -16.671 1.00 85.44 82 GLY A O 1
ATOM 656 N N . ARG A 1 83 ? -4.522 -9.454 -15.563 1.00 90.56 83 ARG A N 1
ATOM 657 C CA . ARG A 1 83 ? -5.381 -8.519 -16.309 1.00 90.56 83 ARG A CA 1
ATOM 658 C C . ARG A 1 83 ? -4.574 -7.330 -16.832 1.00 90.56 83 ARG A C 1
ATOM 660 O O . ARG A 1 83 ? -3.496 -7.080 -16.289 1.00 90.56 83 ARG A O 1
ATOM 667 N N . PRO A 1 84 ? -5.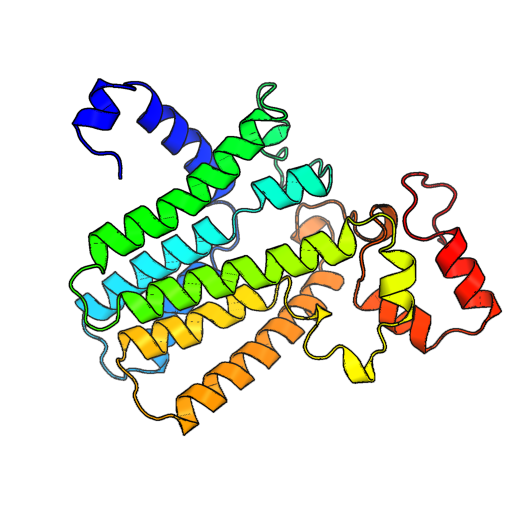064 -6.583 -17.836 1.00 93.81 84 PRO A N 1
ATOM 668 C CA . PRO A 1 84 ? -4.452 -5.317 -18.229 1.00 93.81 84 PRO A CA 1
ATOM 669 C C . PRO A 1 84 ? -4.302 -4.371 -17.032 1.00 93.81 84 PRO A C 1
ATOM 671 O O . PRO A 1 84 ? -5.190 -4.300 -16.174 1.00 93.81 84 PRO A O 1
ATOM 674 N N . CYS A 1 85 ? -3.181 -3.658 -16.951 1.00 94.62 85 C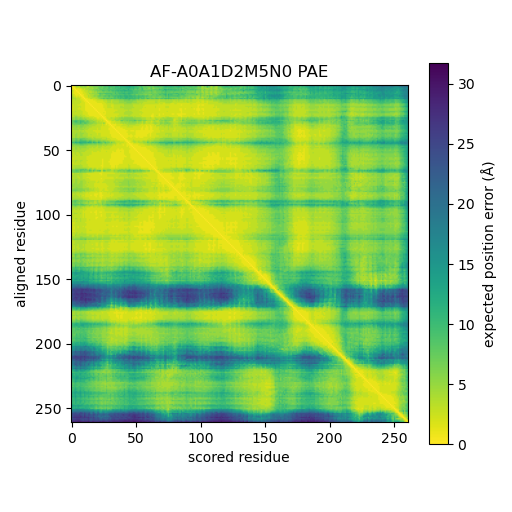YS A N 1
ATOM 675 C CA . CYS A 1 85 ? -3.011 -2.599 -15.958 1.00 94.62 85 CYS A CA 1
ATOM 676 C C . CYS A 1 85 ? -4.113 -1.540 -16.116 1.00 94.62 85 CYS A C 1
ATOM 678 O O . CYS A 1 85 ? -4.534 -1.254 -17.233 1.00 94.62 85 CYS A O 1
ATOM 680 N N . TRP A 1 86 ? -4.580 -0.959 -15.004 1.00 96.06 86 TRP A N 1
ATOM 681 C CA . TRP A 1 86 ? -5.764 -0.082 -14.986 1.00 96.06 86 TRP A CA 1
ATOM 682 C C . TRP A 1 86 ? -5.700 1.048 -16.017 1.00 96.06 86 TRP A C 1
ATOM 684 O O . TRP A 1 86 ? -6.671 1.287 -16.717 1.00 96.06 86 TRP A O 1
ATOM 694 N N . TYR A 1 87 ? -4.531 1.663 -16.198 1.00 95.94 87 TYR A N 1
ATOM 695 C CA . TYR A 1 87 ? -4.341 2.753 -17.159 1.00 95.94 87 TYR A CA 1
ATOM 696 C C . TYR A 1 87 ? -4.481 2.350 -18.638 1.00 95.94 87 TYR A C 1
ATOM 698 O O . TYR A 1 87 ? -4.589 3.218 -19.498 1.00 95.94 87 TYR A O 1
ATOM 706 N N . LYS A 1 88 ? -4.499 1.048 -18.945 1.00 94.94 88 LYS A N 1
ATOM 707 C CA . LYS A 1 88 ? -4.738 0.507 -20.293 1.00 94.94 88 LYS A CA 1
ATOM 708 C C . LYS A 1 88 ? -6.189 0.071 -20.522 1.00 94.94 88 LYS A C 1
ATOM 710 O O . LYS A 1 88 ? -6.514 -0.399 -21.608 1.00 94.94 88 LYS A O 1
ATOM 715 N N . VAL A 1 89 ? -7.050 0.164 -19.509 1.00 94.88 89 VAL A N 1
ATOM 716 C CA . VAL A 1 89 ? -8.463 -0.227 -19.602 1.00 94.88 89 VAL A CA 1
ATOM 717 C C . VAL A 1 89 ? -9.267 0.938 -20.169 1.00 94.88 89 VAL A C 1
ATOM 719 O O . VAL A 1 89 ? -9.066 2.070 -19.749 1.00 94.88 89 VAL A O 1
ATOM 722 N N . ASP A 1 90 ? -10.175 0.661 -21.106 1.00 91.31 90 ASP A N 1
ATOM 723 C CA . ASP A 1 90 ? -11.168 1.610 -21.639 1.00 91.31 90 ASP A CA 1
ATOM 724 C C . ASP A 1 90 ? -10.606 2.985 -22.071 1.00 91.31 90 ASP A C 1
ATOM 726 O O . ASP A 1 90 ? -11.287 3.999 -21.939 1.00 91.31 90 ASP A O 1
ATOM 730 N N . GLY A 1 91 ? -9.358 3.047 -22.552 1.00 86.25 91 GLY A N 1
ATOM 731 C CA . GLY A 1 91 ? -8.726 4.309 -22.965 1.00 86.25 91 GLY A CA 1
ATOM 732 C C . GLY A 1 91 ? -8.468 5.298 -21.820 1.00 86.25 91 GLY A C 1
ATOM 733 O O . GLY A 1 91 ? -8.394 6.498 -22.058 1.00 86.25 91 GLY A O 1
ATOM 734 N N . LEU A 1 92 ? -8.352 4.815 -20.576 1.00 90.94 92 LEU A N 1
ATOM 735 C CA . LEU A 1 92 ? -8.135 5.654 -19.392 1.00 90.94 92 LEU A CA 1
ATOM 736 C C . LEU A 1 92 ? -6.859 6.496 -19.457 1.00 90.94 92 LEU A C 1
ATOM 738 O O . LEU A 1 92 ? -6.869 7.652 -19.040 1.00 90.94 92 LEU A O 1
ATOM 742 N N . GLU A 1 93 ? -5.759 5.897 -19.910 1.00 88.56 93 GLU A N 1
ATOM 743 C CA . GLU A 1 93 ? -4.446 6.529 -20.027 1.00 88.56 93 GLU A CA 1
ATOM 744 C C . GLU A 1 93 ? -4.061 7.332 -18.768 1.00 88.56 93 GLU A C 1
ATOM 746 O O . GLU A 1 93 ? -3.886 6.770 -17.684 1.00 88.56 93 GLU A O 1
ATOM 751 N N . SER A 1 94 ? -3.936 8.654 -18.890 1.00 85.88 94 SER A N 1
ATOM 752 C CA . SER A 1 94 ? -3.538 9.548 -17.804 1.00 85.88 94 SER A CA 1
ATOM 753 C C . SER A 1 94 ? -4.613 9.712 -16.724 1.00 85.88 94 SER A C 1
ATOM 755 O O . SER A 1 94 ? -4.263 10.002 -15.581 1.00 85.88 94 SER A O 1
ATOM 757 N N . LEU A 1 95 ? -5.897 9.449 -17.002 1.00 91.12 95 LEU A N 1
ATOM 758 C CA . LEU A 1 95 ? -6.964 9.536 -15.995 1.00 91.12 95 LEU A CA 1
ATOM 759 C C . LEU A 1 95 ? -6.765 8.522 -14.859 1.00 91.12 95 LEU A C 1
ATOM 761 O O . LEU A 1 95 ? -7.063 8.811 -13.699 1.00 91.12 95 LEU A O 1
ATOM 765 N N . ALA A 1 96 ? -6.167 7.366 -15.158 1.00 95.12 96 ALA A N 1
ATOM 766 C CA . ALA A 1 96 ? -5.819 6.370 -14.148 1.00 95.12 96 ALA A CA 1
ATOM 767 C C . ALA A 1 96 ? -4.822 6.898 -13.098 1.00 95.12 96 ALA A C 1
ATOM 769 O O . ALA A 1 96 ? -4.772 6.375 -11.981 1.00 95.12 96 ALA A O 1
ATOM 770 N N . PHE A 1 97 ? -4.054 7.949 -13.411 1.00 93.56 97 PHE A N 1
ATOM 771 C CA . PHE A 1 97 ? -3.231 8.636 -12.418 1.00 93.56 97 PHE A CA 1
ATOM 772 C C . PHE A 1 97 ? -4.104 9.287 -11.340 1.00 93.56 97 PHE A C 1
ATOM 774 O O . PHE A 1 97 ? -3.853 9.082 -10.152 1.00 93.56 97 PHE A O 1
ATOM 781 N N . ASN A 1 98 ? -5.177 9.980 -11.731 1.00 93.56 98 ASN A N 1
ATOM 782 C CA . ASN A 1 98 ? -6.134 10.553 -10.786 1.00 93.56 98 ASN A CA 1
ATOM 783 C C . ASN A 1 98 ? -6.798 9.466 -9.925 1.00 93.56 98 ASN A C 1
ATOM 785 O O . ASN A 1 98 ? -6.890 9.614 -8.709 1.00 93.56 98 ASN A O 1
ATOM 789 N N . ASP A 1 99 ? -7.178 8.335 -10.522 1.00 95.25 99 ASP A N 1
ATOM 790 C CA . ASP A 1 99 ? -7.748 7.206 -9.774 1.00 95.25 99 ASP A CA 1
ATOM 791 C C . ASP A 1 99 ? -6.770 6.633 -8.738 1.00 95.25 99 ASP A C 1
ATOM 793 O O . ASP A 1 99 ? -7.180 6.192 -7.661 1.00 95.25 99 ASP A O 1
ATOM 797 N N . SER A 1 100 ? -5.466 6.668 -9.027 1.00 93.69 100 SER A N 1
ATOM 798 C CA . SER A 1 100 ? -4.441 6.259 -8.065 1.00 93.69 100 SER A CA 1
ATOM 799 C C . SER A 1 100 ? -4.393 7.181 -6.840 1.00 93.69 100 SER A C 1
ATOM 801 O O . SER A 1 100 ? -4.312 6.688 -5.713 1.00 93.69 100 SER A O 1
ATOM 803 N N . LEU A 1 101 ? -4.531 8.497 -7.044 1.00 93.31 101 LEU A N 1
ATOM 804 C CA . LEU A 1 101 ? -4.610 9.490 -5.968 1.00 93.31 101 LEU A CA 1
ATOM 805 C C . LEU A 1 101 ? -5.923 9.363 -5.190 1.00 93.31 101 LEU A C 1
ATOM 807 O O . LEU A 1 101 ? -5.937 9.473 -3.965 1.00 93.31 101 LEU A O 1
ATOM 811 N N . LEU A 1 102 ? -7.023 9.076 -5.888 1.00 92.94 102 LEU A N 1
ATOM 812 C CA . LEU A 1 102 ? -8.329 8.856 -5.276 1.00 92.94 102 LEU A CA 1
ATOM 813 C C . LEU A 1 102 ? -8.301 7.665 -4.309 1.00 92.94 102 LEU A C 1
ATOM 815 O O . LEU A 1 102 ? -8.798 7.777 -3.187 1.00 92.94 102 LEU A O 1
ATOM 819 N N . LEU A 1 103 ? -7.697 6.542 -4.713 1.00 93.62 103 LEU A N 1
ATOM 820 C CA . LEU A 1 103 ? -7.517 5.373 -3.846 1.00 93.62 103 LEU A CA 1
ATOM 821 C C . LEU A 1 103 ? -6.706 5.719 -2.591 1.00 93.62 103 LEU A C 1
ATOM 823 O O . LEU A 1 103 ? -7.096 5.328 -1.491 1.00 93.62 103 LEU A O 1
ATOM 827 N N . GLU A 1 104 ? -5.625 6.487 -2.735 1.00 91.75 104 GLU A N 1
ATOM 828 C CA . GLU A 1 104 ? -4.823 6.945 -1.598 1.00 91.75 104 GLU A CA 1
ATOM 829 C C . GLU A 1 104 ? -5.627 7.852 -0.657 1.00 91.75 104 GLU A C 1
ATOM 831 O O . GLU A 1 104 ? -5.646 7.636 0.553 1.00 91.75 104 GLU A O 1
ATOM 836 N N . HIS A 1 105 ? -6.376 8.812 -1.197 1.00 93.00 105 HIS A N 1
ATOM 837 C CA . HIS A 1 105 ? -7.199 9.713 -0.394 1.00 93.00 105 HIS A CA 1
ATOM 838 C C . HIS A 1 105 ? -8.298 8.969 0.386 1.00 93.00 105 HIS A C 1
ATOM 840 O O . HIS A 1 105 ? -8.615 9.304 1.530 1.00 93.00 105 HIS A O 1
ATOM 846 N N . ILE A 1 106 ? -8.865 7.910 -0.195 1.00 94.12 106 ILE A N 1
ATOM 847 C CA . ILE A 1 106 ? -9.900 7.096 0.453 1.00 94.12 106 ILE A CA 1
ATOM 848 C C . ILE A 1 106 ? -9.391 6.401 1.707 1.00 94.12 106 ILE A C 1
ATOM 850 O O . ILE A 1 106 ? -10.160 6.271 2.659 1.00 94.12 106 ILE A O 1
ATOM 854 N N . VAL A 1 107 ? -8.116 6.016 1.749 1.00 94.81 107 VAL A N 1
ATOM 855 C CA . VAL A 1 107 ? -7.499 5.469 2.963 1.00 94.81 107 VAL A CA 1
ATOM 856 C C . VAL A 1 107 ? -7.648 6.457 4.118 1.00 94.81 107 VAL A C 1
ATOM 858 O O . VAL A 1 107 ? -8.191 6.099 5.162 1.00 94.81 107 VAL A O 1
ATOM 861 N N . TYR A 1 108 ? -7.286 7.724 3.911 1.00 95.75 108 TYR A N 1
ATOM 862 C CA . TYR A 1 108 ? -7.413 8.758 4.941 1.00 95.75 108 TYR A CA 1
ATOM 863 C C . TYR A 1 108 ? -8.871 9.076 5.283 1.00 95.75 108 TYR A C 1
ATOM 865 O O . TYR A 1 108 ? -9.190 9.305 6.449 1.00 95.75 108 TYR A O 1
ATOM 873 N N . ARG A 1 109 ? -9.797 9.000 4.316 1.00 95.31 109 ARG A N 1
ATOM 874 C CA . ARG A 1 109 ? -11.238 9.123 4.606 1.00 95.31 109 ARG A CA 1
ATOM 875 C C . ARG A 1 109 ? -11.748 7.987 5.495 1.00 95.31 109 ARG A C 1
ATOM 877 O O . ARG A 1 109 ? -12.569 8.241 6.376 1.00 95.31 109 ARG A O 1
ATOM 884 N N . ILE A 1 110 ? -11.285 6.753 5.284 1.00 96.62 110 ILE A N 1
ATOM 885 C CA . ILE A 1 110 ? -11.615 5.607 6.144 1.00 96.62 110 ILE A CA 1
ATOM 886 C C . ILE A 1 110 ? -11.008 5.819 7.533 1.00 96.62 110 ILE A C 1
ATOM 888 O O . ILE A 1 110 ? -11.731 5.720 8.523 1.00 96.62 110 ILE A O 1
ATOM 892 N N . ILE A 1 111 ? -9.721 6.170 7.612 1.00 96.69 111 ILE A N 1
ATOM 893 C CA . ILE A 1 111 ? -9.034 6.410 8.887 1.00 96.69 111 ILE A CA 1
ATOM 894 C C . ILE A 1 111 ? -9.765 7.497 9.686 1.00 96.69 111 ILE A C 1
ATOM 896 O O . ILE A 1 111 ? -10.170 7.259 10.820 1.00 96.69 111 ILE A O 1
ATOM 900 N N . ASN A 1 112 ? -10.056 8.645 9.075 1.00 96.88 112 ASN A N 1
ATOM 901 C CA . ASN A 1 112 ? -10.801 9.723 9.722 1.00 96.88 112 ASN A CA 1
ATOM 902 C C . ASN A 1 112 ? -12.210 9.282 10.157 1.00 96.88 112 ASN A C 1
ATOM 904 O O . ASN A 1 112 ? -12.650 9.596 11.259 1.00 96.88 112 ASN A O 1
ATOM 908 N N . LYS A 1 113 ? -12.929 8.506 9.337 1.00 96.19 113 LYS A N 1
ATOM 909 C CA . LYS A 1 113 ? -14.280 8.042 9.685 1.00 96.19 113 LYS A CA 1
ATOM 910 C C . LYS A 1 113 ? -14.298 7.168 10.944 1.00 96.19 113 LYS A C 1
ATOM 912 O O . LYS A 1 113 ? -15.196 7.331 11.766 1.00 96.19 113 LYS A O 1
ATOM 917 N N . TYR A 1 114 ? -13.358 6.233 11.067 1.00 96.69 114 TYR A N 1
ATOM 918 C CA . TYR A 1 114 ? -13.399 5.202 12.111 1.00 96.69 114 TYR A CA 1
ATOM 919 C C . TYR A 1 114 ? -12.498 5.493 13.314 1.00 96.69 114 TYR A C 1
ATOM 921 O O . TYR A 1 114 ? -12.763 4.981 14.399 1.00 96.69 114 TYR A O 1
ATOM 929 N N . PHE A 1 115 ? -11.459 6.314 13.146 1.00 97.00 115 PHE A N 1
ATOM 930 C CA . PHE A 1 115 ? -10.405 6.474 14.148 1.00 97.00 115 PHE A CA 1
ATOM 931 C C . PHE A 1 115 ? -10.246 7.895 14.681 1.00 97.00 115 PHE A C 1
ATOM 933 O O . PHE A 1 115 ? -9.562 8.044 15.684 1.00 97.00 115 PHE A O 1
ATOM 940 N N . LYS A 1 116 ? -10.899 8.924 14.117 1.00 96.75 116 LYS A N 1
ATOM 941 C CA . LYS A 1 116 ? -10.703 10.332 14.538 1.00 96.75 116 LYS A CA 1
ATOM 942 C C . LYS A 1 116 ? -10.857 10.609 16.040 1.00 96.75 116 LYS A C 1
ATOM 944 O O . LYS A 1 116 ? -10.235 11.525 16.552 1.00 96.75 116 LYS A O 1
ATOM 949 N N . ASN A 1 117 ? -11.682 9.821 16.731 1.00 96.12 117 ASN A N 1
ATOM 950 C CA . ASN A 1 117 ? -11.965 9.972 18.162 1.00 96.12 117 ASN A CA 1
ATOM 951 C C . ASN A 1 117 ? -11.189 8.962 19.032 1.00 96.12 117 ASN A C 1
ATOM 953 O O . ASN A 1 117 ? -11.501 8.796 20.208 1.00 96.12 117 ASN A O 1
ATOM 957 N N . THR A 1 118 ? -10.246 8.217 18.454 1.00 94.88 118 THR A N 1
ATOM 958 C CA . THR A 1 118 ? -9.398 7.267 19.191 1.00 94.88 118 THR A CA 1
ATOM 959 C C . THR A 1 118 ? -8.128 7.957 19.675 1.00 94.88 118 THR A C 1
ATOM 961 O O . THR A 1 118 ? -7.639 8.878 19.021 1.00 94.88 118 THR A O 1
ATOM 964 N N . SER A 1 119 ? -7.564 7.483 20.790 1.00 94.38 119 SER A N 1
ATOM 965 C CA . SER A 1 119 ? -6.290 7.973 21.341 1.00 94.38 119 SER A CA 1
ATOM 966 C C . SER A 1 119 ? -5.119 7.833 20.361 1.00 94.38 119 SER A C 1
ATOM 968 O O . SER A 1 119 ? -4.146 8.571 20.455 1.00 94.38 119 SER A O 1
ATOM 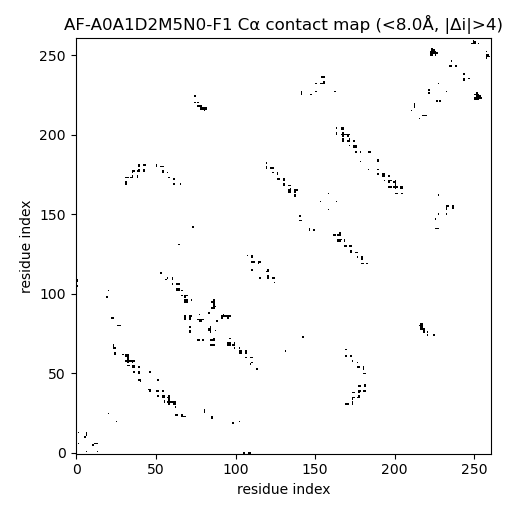970 N N . PHE A 1 120 ? -5.229 6.915 19.400 1.00 92.69 120 PHE A N 1
ATOM 971 C CA . PHE A 1 120 ? -4.167 6.533 18.475 1.00 92.69 120 PHE A CA 1
ATOM 972 C C . PHE A 1 120 ? -4.396 6.986 17.018 1.00 92.69 120 PHE A C 1
ATOM 974 O O . PHE A 1 120 ? -3.745 6.492 16.095 1.00 92.69 120 PHE A O 1
ATOM 981 N N . TYR A 1 121 ? -5.304 7.942 16.783 1.00 96.00 121 TYR A N 1
ATOM 982 C CA . TYR A 1 121 ? -5.572 8.501 15.449 1.00 96.00 121 TYR A CA 1
ATOM 983 C C . TYR A 1 121 ? -4.319 9.071 14.764 1.00 96.00 121 TYR A C 1
ATOM 985 O O . TYR A 1 121 ? -4.066 8.778 13.590 1.00 96.00 121 TYR A O 1
ATOM 993 N N . SER A 1 122 ? -3.540 9.879 15.492 1.00 95.44 122 SER A N 1
ATOM 994 C CA . SER A 1 122 ? -2.308 10.495 14.985 1.00 95.44 122 SER A CA 1
ATOM 995 C C . SER A 1 122 ? -1.294 9.428 14.593 1.00 95.44 122 SER A C 1
ATOM 997 O O . SER A 1 122 ? -0.828 9.426 13.459 1.00 95.44 122 SER A O 1
ATOM 999 N N . THR A 1 123 ? -1.064 8.452 15.472 1.00 93.75 123 THR A N 1
ATOM 1000 C CA . THR A 1 123 ? -0.138 7.340 15.239 1.00 93.75 123 THR A CA 1
ATOM 1001 C C . THR A 1 123 ? -0.509 6.534 13.996 1.00 93.75 123 THR A C 1
ATOM 1003 O O . THR A 1 123 ? 0.349 6.267 13.159 1.00 93.75 123 THR A O 1
ATOM 1006 N N . ILE A 1 124 ? -1.789 6.182 13.811 1.00 94.56 124 ILE A N 1
ATOM 1007 C CA . ILE A 1 124 ? -2.230 5.494 12.586 1.00 94.56 124 ILE A CA 1
ATOM 1008 C C . ILE A 1 124 ? -1.950 6.366 11.358 1.00 94.56 124 ILE A C 1
ATOM 1010 O O . ILE A 1 124 ? -1.438 5.873 10.355 1.00 94.56 124 ILE A O 1
ATOM 1014 N N . THR A 1 125 ? -2.280 7.653 11.422 1.00 94.19 125 THR A N 1
ATOM 1015 C CA . THR A 1 125 ? -2.099 8.574 10.293 1.00 94.19 125 THR A CA 1
ATOM 1016 C C . THR A 1 125 ? -0.622 8.704 9.909 1.00 94.19 125 THR A C 1
ATOM 1018 O O . THR A 1 125 ? -0.290 8.593 8.730 1.00 94.19 125 THR A O 1
ATOM 1021 N N . GLU A 1 126 ? 0.267 8.849 10.892 1.00 91.62 126 GLU A N 1
ATOM 1022 C CA . GLU A 1 126 ? 1.723 8.884 10.712 1.00 91.62 126 GLU A CA 1
ATOM 1023 C C . GLU A 1 126 ? 2.250 7.589 10.088 1.00 91.62 126 GLU A C 1
ATOM 1025 O O . GLU A 1 126 ? 2.989 7.644 9.105 1.00 91.62 126 GLU A O 1
ATOM 1030 N N . ILE A 1 127 ? 1.801 6.424 10.572 1.00 89.50 127 ILE A N 1
ATOM 1031 C CA . ILE A 1 127 ? 2.174 5.121 10.002 1.00 89.50 127 ILE A CA 1
ATOM 1032 C C . ILE A 1 127 ? 1.823 5.056 8.507 1.00 89.50 127 ILE A C 1
ATOM 1034 O O . ILE A 1 127 ? 2.653 4.634 7.700 1.00 89.50 127 ILE A O 1
ATOM 1038 N N . PHE A 1 128 ? 0.618 5.485 8.113 1.00 90.75 128 PHE A N 1
ATOM 1039 C CA . PHE A 1 128 ? 0.198 5.468 6.706 1.00 90.75 128 PHE A CA 1
ATOM 1040 C C . PHE A 1 128 ? 0.959 6.489 5.845 1.00 90.75 128 PHE A C 1
ATOM 1042 O O . PHE A 1 128 ? 1.342 6.167 4.714 1.00 90.75 128 PHE A O 1
ATOM 1049 N N . LEU A 1 129 ? 1.247 7.679 6.381 1.00 89.19 129 LEU A N 1
ATOM 1050 C CA . LEU A 1 129 ? 2.060 8.695 5.707 1.00 89.19 129 LEU A CA 1
ATOM 1051 C C . LEU A 1 129 ? 3.494 8.207 5.480 1.00 89.19 129 LEU A C 1
ATOM 1053 O O . LEU A 1 129 ? 4.010 8.269 4.359 1.00 89.19 129 LEU A O 1
ATOM 1057 N N . GLU A 1 130 ? 4.140 7.670 6.514 1.00 81.88 130 GLU A N 1
ATOM 1058 C CA . GLU A 1 130 ? 5.485 7.109 6.414 1.00 81.88 130 GLU A CA 1
ATOM 1059 C C . GLU A 1 130 ? 5.538 5.921 5.459 1.00 81.88 130 GLU A C 1
ATOM 1061 O O . GLU A 1 130 ? 6.467 5.808 4.645 1.00 81.88 130 GLU A O 1
ATOM 1066 N N . GLN A 1 131 ? 4.531 5.045 5.544 1.00 79.06 131 GLN A N 1
ATOM 1067 C CA . GLN A 1 131 ? 4.427 3.875 4.689 1.00 79.06 131 GLN A CA 1
ATOM 1068 C C . GLN A 1 131 ? 4.436 4.268 3.214 1.00 79.06 131 GLN A C 1
ATOM 1070 O O . GLN A 1 131 ? 4.988 3.532 2.394 1.00 79.06 131 GLN A O 1
ATOM 1075 N N . ARG A 1 132 ? 3.823 5.404 2.869 1.00 79.31 132 ARG A N 1
ATOM 1076 C CA . ARG A 1 132 ? 3.709 5.871 1.489 1.00 79.31 132 ARG A CA 1
ATOM 1077 C C . ARG A 1 132 ? 4.904 6.705 1.033 1.00 79.31 132 ARG A C 1
ATOM 1079 O O . ARG A 1 132 ? 5.394 6.524 -0.083 1.00 79.31 132 ARG A O 1
ATOM 1086 N N . THR A 1 133 ? 5.423 7.548 1.917 1.00 79.94 133 THR A N 1
ATOM 1087 C CA . THR A 1 133 ? 6.539 8.461 1.636 1.00 79.94 133 THR A CA 1
ATOM 1088 C C . THR A 1 133 ? 7.811 7.708 1.235 1.00 79.94 133 THR A C 1
ATOM 1090 O O . THR A 1 133 ? 8.466 8.057 0.252 1.00 79.94 133 THR A O 1
ATOM 1093 N N . LYS A 1 134 ? 8.147 6.619 1.941 1.00 74.38 134 LYS A N 1
ATOM 1094 C CA . LYS A 1 134 ? 9.355 5.813 1.678 1.00 74.38 134 LYS A CA 1
ATOM 1095 C C . LYS A 1 134 ? 9.371 5.217 0.246 1.00 74.38 134 LYS A C 1
ATOM 1097 O O . LYS A 1 134 ? 10.351 5.437 -0.472 1.00 74.38 134 LYS A O 1
ATOM 1102 N N . PRO A 1 135 ? 8.319 4.513 -0.228 1.00 74.19 135 PRO A N 1
ATOM 1103 C CA . PRO A 1 135 ? 8.197 4.091 -1.625 1.00 74.19 135 PRO A CA 1
ATOM 1104 C C . PRO A 1 135 ? 8.249 5.230 -2.647 1.00 74.19 135 PRO A C 1
ATOM 1106 O O . PRO A 1 135 ? 8.834 5.034 -3.711 1.00 74.19 135 PRO A O 1
ATOM 1109 N N . TYR A 1 136 ? 7.682 6.404 -2.349 1.00 78.69 136 TYR A N 1
ATOM 1110 C CA . TYR A 1 136 ? 7.739 7.552 -3.258 1.00 78.69 136 TYR A CA 1
ATOM 1111 C C . TYR A 1 136 ? 9.158 8.057 -3.478 1.00 78.69 136 TYR A C 1
ATOM 1113 O O . TYR A 1 136 ? 9.594 8.135 -4.628 1.00 78.69 136 TYR A O 1
ATOM 1121 N N . TRP A 1 137 ? 9.925 8.283 -2.410 1.00 74.62 137 TRP A N 1
ATOM 1122 C CA . TRP A 1 137 ? 11.340 8.639 -2.540 1.00 74.62 137 TRP A CA 1
ATOM 1123 C C . TRP A 1 137 ? 12.127 7.585 -3.313 1.00 74.62 137 TRP A C 1
ATOM 1125 O O . TRP A 1 137 ? 12.914 7.900 -4.203 1.00 74.62 137 TRP A O 1
ATOM 1135 N N . ALA A 1 138 ? 11.865 6.314 -3.028 1.00 73.19 138 ALA A N 1
ATOM 1136 C CA . ALA A 1 138 ? 12.534 5.222 -3.708 1.00 73.19 138 ALA A CA 1
ATOM 1137 C C . ALA A 1 138 ? 12.153 5.110 -5.200 1.00 73.19 138 ALA A C 1
ATOM 1139 O O . ALA A 1 138 ? 12.987 4.688 -6.001 1.00 73.19 138 ALA A O 1
ATOM 1140 N N . ASN A 1 139 ? 10.938 5.507 -5.591 1.00 74.75 139 ASN A N 1
ATOM 1141 C CA . ASN A 1 139 ? 10.544 5.615 -6.996 1.00 74.75 139 ASN A CA 1
ATOM 1142 C C . ASN A 1 139 ? 11.219 6.800 -7.686 1.00 74.75 139 ASN A C 1
ATOM 1144 O O . ASN A 1 139 ? 11.683 6.633 -8.812 1.00 74.75 139 ASN A O 1
ATOM 1148 N N . VAL A 1 140 ? 11.349 7.947 -7.012 1.00 76.94 140 VAL A N 1
ATOM 1149 C CA . VAL A 1 140 ? 12.122 9.090 -7.524 1.00 76.94 140 VAL A CA 1
ATOM 1150 C C . VAL A 1 140 ? 13.561 8.666 -7.823 1.00 76.94 140 VAL A C 1
ATOM 1152 O O . VAL A 1 140 ? 14.056 8.916 -8.918 1.00 76.94 140 VAL A O 1
ATOM 1155 N N . LEU A 1 141 ? 14.208 7.942 -6.905 1.00 69.69 141 LEU A N 1
ATOM 1156 C CA . LEU A 1 141 ? 15.580 7.462 -7.099 1.00 69.69 141 LEU A CA 1
ATOM 1157 C C . LEU A 1 141 ? 15.746 6.550 -8.325 1.00 69.69 141 LEU A C 1
ATOM 1159 O O . LEU A 1 141 ? 16.822 6.535 -8.912 1.00 69.69 141 LEU A O 1
ATOM 1163 N N . THR A 1 142 ? 14.716 5.799 -8.736 1.00 68.50 142 THR A N 1
ATOM 1164 C CA . THR A 1 142 ? 14.839 4.881 -9.888 1.00 68.50 142 THR A CA 1
ATOM 1165 C C . THR A 1 142 ? 14.284 5.362 -11.199 1.00 68.50 142 THR A C 1
ATOM 1167 O O . THR A 1 142 ? 14.570 4.725 -12.202 1.00 68.50 142 THR A O 1
ATOM 1170 N N . HIS A 1 143 ? 13.499 6.429 -11.216 1.00 74.56 143 HIS A N 1
ATOM 1171 C CA . HIS A 1 143 ? 12.968 6.968 -12.468 1.00 74.56 143 HIS A CA 1
ATOM 1172 C C . HIS A 1 143 ? 13.669 8.266 -12.884 1.00 74.56 143 HIS A C 1
ATOM 1174 O O . HIS A 1 143 ? 13.370 8.806 -13.943 1.00 74.56 143 HIS A O 1
ATOM 1180 N N . ARG A 1 144 ? 14.628 8.762 -12.087 1.00 77.38 144 ARG A N 1
ATOM 1181 C CA . ARG A 1 144 ? 15.457 9.911 -12.463 1.00 77.38 144 ARG A CA 1
ATOM 1182 C C . ARG A 1 144 ? 16.442 9.578 -13.594 1.00 77.38 144 ARG A C 1
ATOM 1184 O O . ARG A 1 144 ? 16.944 8.450 -13.649 1.00 77.38 144 ARG A O 1
ATOM 1191 N N . PRO A 1 145 ? 16.781 10.552 -14.457 1.00 75.38 145 PRO A N 1
ATOM 1192 C CA . PRO A 1 145 ? 17.798 10.374 -15.494 1.00 75.38 145 PRO A CA 1
ATOM 1193 C C . PRO A 1 145 ? 19.141 9.891 -14.929 1.00 75.38 145 PRO A C 1
ATOM 1195 O O . PRO A 1 145 ? 19.741 8.961 -15.462 1.00 75.38 145 PRO A O 1
ATOM 1198 N N . GLU A 1 146 ? 19.560 10.428 -13.780 1.00 77.75 146 GLU A N 1
ATOM 1199 C CA . GLU A 1 146 ? 20.843 10.136 -13.130 1.00 77.75 146 GLU A CA 1
ATOM 1200 C C . GLU A 1 146 ? 20.840 8.826 -12.323 1.00 77.75 146 GLU A C 1
ATOM 1202 O O . GLU A 1 146 ? 21.794 8.546 -11.593 1.00 77.75 146 GLU A O 1
ATOM 1207 N N . ARG A 1 147 ? 19.784 8.004 -12.432 1.00 75.44 147 ARG A N 1
ATOM 1208 C CA . ARG A 1 147 ? 19.613 6.773 -11.641 1.00 75.44 147 ARG A CA 1
ATOM 1209 C C . ARG A 1 147 ? 20.837 5.859 -11.675 1.00 75.44 147 ARG A C 1
ATOM 1211 O O . ARG A 1 147 ? 21.215 5.356 -10.629 1.00 75.44 147 ARG A O 1
ATOM 1218 N N . ILE A 1 148 ? 21.487 5.684 -12.831 1.00 73.88 148 ILE A N 1
ATOM 1219 C CA . ILE A 1 148 ? 22.662 4.805 -12.963 1.00 73.88 148 ILE A CA 1
ATOM 1220 C C . ILE A 1 148 ? 23.822 5.333 -12.113 1.00 73.88 148 ILE A C 1
ATOM 1222 O O . ILE A 1 148 ? 24.422 4.570 -11.362 1.00 73.88 148 ILE A O 1
ATOM 1226 N N . LYS A 1 149 ? 24.079 6.646 -12.143 1.00 76.69 149 LYS A N 1
ATOM 1227 C CA . LYS A 1 149 ? 25.110 7.286 -11.314 1.00 76.69 149 LYS A CA 1
ATOM 1228 C C . LYS A 1 149 ? 24.823 7.088 -9.825 1.00 76.69 149 LYS A C 1
ATOM 1230 O O . LYS A 1 149 ? 25.687 6.631 -9.088 1.00 76.69 149 LYS A O 1
ATOM 1235 N N . ILE A 1 150 ? 23.579 7.325 -9.406 1.00 74.50 150 ILE A N 1
ATOM 1236 C CA . ILE A 1 150 ? 23.139 7.097 -8.020 1.00 74.50 150 ILE A CA 1
ATOM 1237 C C . ILE A 1 150 ? 23.307 5.617 -7.627 1.00 74.50 150 ILE A C 1
ATOM 1239 O O . ILE A 1 150 ? 23.718 5.301 -6.514 1.00 74.50 150 ILE A O 1
ATOM 1243 N N . MET A 1 151 ? 23.006 4.692 -8.542 1.00 75.00 151 MET A N 1
ATOM 1244 C CA . MET A 1 151 ? 23.152 3.248 -8.345 1.00 75.00 151 MET A CA 1
ATOM 1245 C C . MET A 1 151 ? 24.607 2.786 -8.228 1.00 75.00 151 MET A C 1
ATOM 1247 O O . MET A 1 151 ? 24.849 1.739 -7.626 1.00 75.00 151 MET A O 1
ATOM 1251 N N . MET A 1 152 ? 25.566 3.542 -8.758 1.00 76.81 152 MET A N 1
ATOM 1252 C CA . MET A 1 152 ? 26.989 3.235 -8.607 1.00 76.81 152 MET A CA 1
ATOM 1253 C C . MET A 1 152 ? 27.511 3.535 -7.207 1.00 76.81 152 MET A C 1
ATOM 1255 O O . MET A 1 152 ? 28.253 2.723 -6.647 1.00 76.81 152 MET A O 1
ATOM 1259 N N . ASP A 1 153 ? 27.051 4.635 -6.612 1.00 77.25 153 ASP A N 1
ATOM 1260 C CA . ASP A 1 153 ? 27.418 5.050 -5.250 1.00 77.25 153 ASP A CA 1
ATOM 1261 C C . ASP A 1 153 ? 26.823 4.117 -4.176 1.00 77.25 153 ASP A C 1
ATOM 1263 O O . ASP A 1 153 ? 27.270 4.038 -3.029 1.00 77.25 153 ASP A O 1
ATOM 1267 N N . ILE A 1 154 ? 25.806 3.354 -4.567 1.00 72.62 154 ILE A N 1
ATOM 1268 C CA . ILE A 1 154 ? 25.106 2.371 -3.755 1.00 72.62 154 ILE A CA 1
ATOM 1269 C C . ILE A 1 154 ? 25.968 1.103 -3.604 1.00 72.62 154 ILE A C 1
ATOM 1271 O O . ILE A 1 154 ? 26.224 0.371 -4.559 1.00 72.62 154 ILE A O 1
ATOM 1275 N N . ARG A 1 155 ? 26.395 0.799 -2.372 1.00 67.88 155 ARG A N 1
ATOM 1276 C CA . ARG A 1 155 ? 27.145 -0.425 -2.013 1.00 67.88 155 ARG A CA 1
ATOM 1277 C C . ARG A 1 155 ? 26.311 -1.372 -1.167 1.00 67.88 155 ARG A C 1
ATOM 1279 O O . ARG A 1 155 ? 25.588 -0.928 -0.275 1.00 67.88 155 ARG A O 1
ATOM 1286 N N . TRP A 1 156 ? 26.483 -2.680 -1.335 1.00 61.25 156 TRP A N 1
ATOM 1287 C CA . TRP A 1 156 ? 25.802 -3.704 -0.540 1.00 61.25 156 TRP A CA 1
ATOM 1288 C C . TRP A 1 156 ? 25.880 -3.449 0.976 1.00 61.25 156 TRP A C 1
ATOM 1290 O O . TRP A 1 156 ? 24.863 -3.432 1.673 1.00 61.25 156 TRP A O 1
ATOM 1300 N N . LYS A 1 157 ? 27.082 -3.145 1.486 1.00 59.53 157 LYS A N 1
ATOM 1301 C CA . LYS A 1 157 ? 27.317 -2.877 2.918 1.00 59.53 157 LYS A CA 1
ATOM 1302 C C . LYS A 1 157 ? 26.511 -1.682 3.461 1.00 59.53 157 LYS A C 1
ATOM 1304 O O . LYS A 1 157 ? 26.126 -1.709 4.625 1.00 59.53 157 LYS A O 1
ATOM 1309 N N . ASN A 1 158 ? 26.172 -0.707 2.612 1.00 56.47 158 ASN A N 1
ATOM 1310 C CA . ASN A 1 158 ? 25.454 0.521 2.983 1.00 56.47 158 ASN A CA 1
ATOM 1311 C C . ASN A 1 158 ? 23.953 0.495 2.616 1.00 56.47 158 ASN A C 1
ATOM 1313 O O . ASN A 1 158 ? 23.224 1.437 2.911 1.00 56.47 158 ASN A O 1
ATOM 1317 N N . THR A 1 159 ? 23.461 -0.571 1.974 1.00 52.75 159 THR A N 1
ATOM 1318 C CA . THR A 1 159 ? 22.120 -0.612 1.345 1.00 52.75 159 THR A CA 1
ATOM 1319 C C . THR A 1 159 ? 21.085 -1.446 2.078 1.00 52.75 159 THR A C 1
ATOM 1321 O O . THR A 1 159 ? 19.934 -1.521 1.636 1.00 52.75 159 THR A O 1
ATOM 1324 N N . ARG A 1 160 ? 21.446 -2.014 3.238 1.00 49.03 160 ARG A N 1
ATOM 1325 C CA . ARG A 1 160 ? 20.489 -2.689 4.129 1.00 49.03 160 ARG A CA 1
ATOM 1326 C C . ARG A 1 160 ? 19.221 -1.843 4.400 1.00 49.03 160 ARG A C 1
ATOM 1328 O O . ARG A 1 160 ? 18.151 -2.454 4.424 1.00 49.03 160 ARG A O 1
ATOM 1335 N N . PRO A 1 161 ? 19.269 -0.493 4.519 1.00 46.59 161 PRO A N 1
ATOM 1336 C CA . PRO A 1 161 ? 18.067 0.330 4.743 1.00 46.59 161 PRO A CA 1
ATOM 1337 C C . PRO A 1 161 ? 17.507 1.079 3.510 1.00 46.59 161 PRO A C 1
ATOM 1339 O O . PRO A 1 161 ? 16.309 1.346 3.459 1.00 46.59 161 PRO A O 1
ATOM 1342 N N . SER A 1 162 ? 18.332 1.459 2.522 1.00 43.16 162 SER A N 1
ATOM 1343 C CA . SER A 1 162 ? 17.934 2.450 1.493 1.00 43.16 162 SER A CA 1
ATOM 1344 C C . SER A 1 162 ? 17.229 1.864 0.261 1.00 43.16 162 SER A C 1
ATOM 1346 O O . SER A 1 162 ? 16.469 2.559 -0.410 1.00 43.16 162 SER A O 1
ATOM 1348 N N . LEU A 1 163 ? 17.441 0.577 -0.032 1.00 43.62 163 LEU A N 1
ATOM 1349 C CA . LEU A 1 163 ? 16.816 -0.143 -1.158 1.00 43.62 163 LEU A CA 1
ATOM 1350 C C . LEU A 1 163 ? 15.796 -1.194 -0.726 1.00 43.62 163 LEU A C 1
ATOM 1352 O O . LEU A 1 163 ? 15.023 -1.698 -1.546 1.00 43.62 163 LEU A O 1
ATOM 1356 N N . SER A 1 164 ? 15.776 -1.510 0.564 1.00 46.16 164 SER A N 1
ATOM 1357 C CA . SER A 1 164 ? 14.784 -2.367 1.206 1.00 46.16 164 SER A CA 1
ATOM 1358 C C . SER A 1 164 ? 13.399 -1.706 1.262 1.00 46.16 164 SER A C 1
ATOM 1360 O O . SER A 1 164 ? 12.389 -2.399 1.213 1.00 46.16 164 SER A O 1
ATOM 1362 N N . THR A 1 165 ? 13.307 -0.379 1.219 1.00 49.41 165 THR A N 1
ATOM 1363 C CA . THR A 1 165 ? 12.099 0.425 1.487 1.00 49.41 165 THR A CA 1
ATOM 1364 C C . THR A 1 165 ? 10.974 0.362 0.445 1.00 49.41 165 THR A C 1
ATOM 1366 O O . THR A 1 165 ? 9.884 0.868 0.705 1.00 49.41 165 THR A O 1
ATOM 1369 N N . ARG A 1 166 ? 11.153 -0.262 -0.728 1.00 50.00 166 ARG A N 1
ATOM 1370 C CA . ARG A 1 166 ? 10.113 -0.215 -1.783 1.00 50.00 166 ARG A CA 1
ATOM 1371 C C . ARG A 1 166 ? 8.973 -1.220 -1.635 1.00 50.00 166 ARG A C 1
ATOM 1373 O O . ARG A 1 166 ? 7.839 -0.910 -1.978 1.00 50.00 166 ARG A O 1
ATOM 1380 N N . ARG A 1 167 ? 9.256 -2.424 -1.128 1.00 48.91 167 ARG A N 1
ATOM 1381 C CA . ARG A 1 167 ? 8.240 -3.469 -0.857 1.00 48.91 167 ARG A CA 1
ATOM 1382 C C . ARG A 1 167 ? 8.243 -3.963 0.587 1.00 48.91 167 ARG A C 1
ATOM 1384 O O . ARG A 1 167 ? 7.222 -4.487 1.026 1.00 48.91 167 ARG A O 1
ATOM 1391 N N . ALA A 1 168 ? 9.336 -3.759 1.326 1.00 49.22 168 ALA A N 1
ATOM 1392 C CA . ALA A 1 168 ? 9.395 -4.071 2.751 1.00 49.22 168 ALA A CA 1
ATOM 1393 C C . ALA A 1 168 ? 8.411 -3.216 3.565 1.00 49.22 168 ALA A C 1
ATOM 1395 O O . ALA A 1 168 ? 7.868 -3.689 4.556 1.00 49.22 168 ALA A O 1
ATOM 1396 N N . THR A 1 169 ? 8.088 -2.013 3.073 1.00 53.28 169 THR A N 1
ATOM 1397 C CA . THR A 1 169 ? 7.299 -1.002 3.793 1.00 53.28 169 THR A CA 1
ATOM 1398 C C . THR A 1 169 ? 5.868 -1.323 4.107 1.00 53.28 169 THR A C 1
ATOM 1400 O O . THR A 1 169 ? 5.313 -0.734 5.017 1.00 53.28 169 THR A O 1
ATOM 1403 N N . ILE A 1 170 ? 5.302 -2.350 3.494 1.00 54.31 170 ILE A N 1
ATOM 1404 C CA . ILE A 1 170 ? 3.956 -2.764 3.877 1.00 54.31 170 ILE A CA 1
ATOM 1405 C C . ILE A 1 170 ? 3.973 -3.932 4.866 1.00 54.31 170 ILE A C 1
ATOM 1407 O O . ILE A 1 170 ? 3.120 -4.023 5.746 1.00 54.31 170 ILE A O 1
ATOM 1411 N N . LEU A 1 171 ? 4.977 -4.809 4.767 1.00 58.09 171 LEU A N 1
ATOM 1412 C CA . LEU A 1 171 ? 5.231 -5.799 5.815 1.00 58.09 171 LEU A CA 1
ATOM 1413 C C . LEU A 1 171 ? 5.730 -5.110 7.104 1.00 58.09 171 LEU A C 1
ATOM 1415 O O . LEU A 1 171 ? 5.582 -5.684 8.175 1.00 58.09 171 LEU A O 1
ATOM 1419 N N . PHE A 1 172 ? 6.224 -3.864 7.004 1.00 64.19 172 PHE A N 1
ATOM 1420 C CA . PHE A 1 172 ? 6.451 -2.941 8.127 1.00 64.19 172 PHE A CA 1
ATOM 1421 C C . PHE A 1 172 ? 5.189 -2.513 8.859 1.00 64.19 172 PHE A C 1
ATOM 1423 O O . PHE A 1 172 ? 5.228 -2.317 10.069 1.00 64.19 172 PHE A O 1
ATOM 1430 N N . THR A 1 173 ? 4.082 -2.345 8.145 1.00 73.00 173 THR A N 1
ATOM 1431 C CA . THR A 1 173 ? 2.925 -1.639 8.690 1.00 73.00 173 THR A CA 1
ATOM 1432 C C . THR A 1 173 ? 2.136 -2.491 9.678 1.00 73.00 173 THR A C 1
ATOM 1434 O O . THR A 1 173 ? 1.685 -1.989 10.702 1.00 73.00 173 THR A O 1
ATOM 1437 N N . PHE A 1 174 ? 1.957 -3.787 9.405 1.00 81.69 174 PHE A N 1
ATOM 1438 C CA . PHE A 1 174 ? 1.024 -4.601 10.187 1.00 81.69 174 PHE A CA 1
ATOM 1439 C C . PHE A 1 174 ? 1.426 -4.805 11.665 1.00 81.69 174 PHE A C 1
ATOM 1441 O O . PHE A 1 174 ? 0.521 -4.736 12.498 1.00 81.69 174 PHE A O 1
ATOM 1448 N N . PRO A 1 175 ? 2.713 -4.991 12.045 1.00 85.56 175 PRO A N 1
ATOM 1449 C CA . PRO A 1 175 ? 3.091 -5.111 13.454 1.00 85.56 175 PRO A CA 1
ATOM 1450 C C . PRO A 1 175 ? 2.910 -3.793 14.208 1.00 85.56 175 PRO A C 1
ATOM 1452 O O . PRO A 1 175 ? 2.468 -3.806 15.352 1.00 85.56 175 PRO A O 1
ATOM 1455 N N . LEU A 1 176 ? 3.191 -2.658 13.555 1.00 88.19 176 LEU A N 1
ATOM 1456 C CA . LEU A 1 176 ? 3.009 -1.327 14.140 1.00 88.19 176 LEU A CA 1
ATOM 1457 C C . LEU A 1 176 ? 1.526 -1.008 14.347 1.00 88.19 176 LEU A C 1
ATOM 1459 O O . LEU A 1 176 ? 1.145 -0.553 15.421 1.00 88.19 176 LEU A O 1
ATOM 1463 N N . LEU A 1 177 ? 0.670 -1.308 13.364 1.00 92.31 177 LEU A N 1
ATOM 1464 C CA . LEU A 1 177 ? -0.782 -1.143 13.504 1.00 92.31 177 LEU A CA 1
ATOM 1465 C C . LEU A 1 177 ? -1.346 -2.046 14.602 1.00 92.31 177 LEU A C 1
ATOM 1467 O O . LEU A 1 177 ? -2.194 -1.606 15.372 1.00 92.31 177 LEU A O 1
ATOM 1471 N N . ALA A 1 178 ? -0.865 -3.287 14.698 1.00 92.75 178 ALA A N 1
ATOM 1472 C CA . ALA A 1 178 ? -1.296 -4.206 15.742 1.00 92.75 178 ALA A CA 1
ATOM 1473 C C . ALA A 1 178 ? -0.879 -3.723 17.137 1.00 92.75 178 ALA A C 1
ATOM 1475 O O . ALA A 1 178 ? -1.720 -3.675 18.029 1.00 92.75 178 ALA A 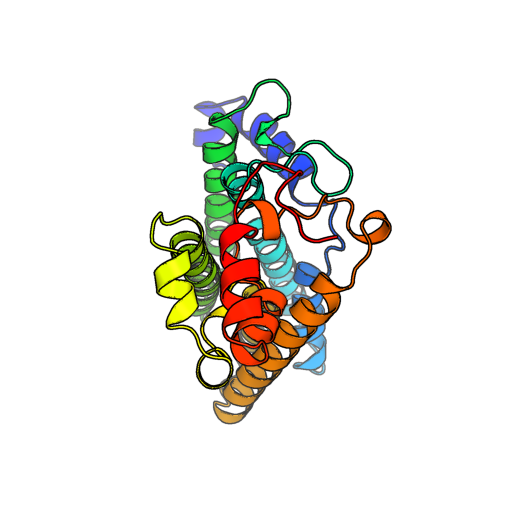O 1
ATOM 1476 N N . ALA A 1 179 ? 0.373 -3.288 17.304 1.00 92.38 179 ALA A N 1
ATOM 1477 C CA . ALA A 1 179 ? 0.851 -2.689 18.549 1.00 92.38 179 ALA A CA 1
ATOM 1478 C C . ALA A 1 179 ? 0.082 -1.407 18.913 1.00 92.38 179 ALA A C 1
ATOM 1480 O O . ALA A 1 179 ? -0.214 -1.179 20.081 1.00 92.38 179 ALA A O 1
ATOM 1481 N N . THR A 1 180 ? -0.296 -0.608 17.910 1.00 93.44 180 THR A N 1
ATOM 1482 C CA . THR A 1 180 ? -1.112 0.602 18.090 1.00 93.44 180 THR A CA 1
ATOM 1483 C C . THR A 1 180 ? -2.521 0.266 18.589 1.00 93.44 180 THR A C 1
ATOM 1485 O O . THR A 1 180 ? -2.995 0.882 19.536 1.00 93.44 180 THR A O 1
ATOM 1488 N N . ILE A 1 181 ? -3.179 -0.744 18.004 1.00 94.38 181 ILE A N 1
ATOM 1489 C CA . ILE A 1 181 ? -4.507 -1.225 18.440 1.00 94.38 181 ILE A CA 1
ATOM 1490 C C . ILE A 1 181 ? -4.454 -1.857 19.841 1.00 94.38 181 ILE A C 1
ATOM 1492 O O . ILE A 1 181 ? -5.417 -1.765 20.603 1.00 94.38 181 ILE A O 1
ATOM 1496 N N . ALA A 1 182 ? -3.343 -2.515 20.168 1.00 91.94 182 ALA A N 1
ATOM 1497 C CA . ALA A 1 182 ? -3.057 -3.060 21.493 1.00 91.94 182 ALA A CA 1
ATOM 1498 C C . ALA A 1 182 ? -2.662 -1.973 22.517 1.00 91.94 182 ALA A C 1
ATOM 1500 O O . ALA A 1 182 ? -2.459 -2.277 23.686 1.00 91.94 182 ALA A O 1
ATOM 1501 N N . GLU A 1 183 ? -2.517 -0.711 22.087 1.00 90.88 183 GLU A N 1
ATOM 1502 C CA . GLU A 1 183 ? -2.014 0.403 22.905 1.00 90.88 183 GLU A CA 1
ATOM 1503 C C . GLU A 1 183 ? -0.708 0.053 23.646 1.00 90.88 183 GLU A C 1
ATOM 1505 O O . GLU A 1 183 ? -0.468 0.466 24.785 1.00 90.88 183 GLU A O 1
ATOM 1510 N N . LEU A 1 184 ? 0.157 -0.721 22.983 1.00 89.94 184 LEU A N 1
ATOM 1511 C CA . LEU A 1 184 ? 1.406 -1.208 23.548 1.00 89.94 184 LEU A CA 1
ATOM 1512 C C . LEU A 1 184 ? 2.377 -0.041 23.770 1.00 89.94 184 LEU A C 1
ATOM 1514 O O . LEU A 1 184 ? 2.789 0.629 22.824 1.00 89.94 184 LEU A O 1
ATOM 1518 N N . LYS A 1 185 ? 2.783 0.174 25.026 1.00 86.62 185 LYS A N 1
ATOM 1519 C CA . LYS A 1 185 ? 3.704 1.261 25.419 1.00 86.62 185 LYS A CA 1
ATOM 1520 C C . LYS A 1 185 ? 5.148 0.811 25.621 1.00 86.62 185 LYS A C 1
ATOM 1522 O O . LYS A 1 185 ? 6.031 1.652 25.781 1.00 86.62 185 LYS A O 1
ATOM 1527 N N . ASP A 1 186 ? 5.400 -0.497 25.638 1.00 88.44 186 ASP A N 1
ATOM 1528 C CA . ASP A 1 186 ? 6.743 -1.021 25.867 1.00 88.44 186 ASP A CA 1
ATOM 1529 C C . ASP A 1 186 ? 7.666 -0.723 24.679 1.00 88.44 186 ASP A C 1
ATOM 1531 O O . ASP A 1 186 ? 7.597 -1.344 23.615 1.00 88.44 186 ASP A O 1
ATOM 1535 N N . THR A 1 187 ? 8.561 0.241 24.879 1.00 86.19 187 THR A N 1
ATOM 1536 C CA . THR A 1 187 ? 9.481 0.719 23.841 1.00 86.19 187 THR A CA 1
ATOM 1537 C C . THR A 1 187 ? 10.458 -0.356 23.368 1.00 86.19 187 THR A C 1
ATOM 1539 O O . THR A 1 187 ? 10.884 -0.324 22.212 1.00 86.19 187 THR A O 1
ATOM 1542 N N . VAL A 1 188 ? 10.802 -1.325 24.223 1.00 89.19 188 VAL A N 1
ATOM 1543 C CA . VAL A 1 188 ? 11.692 -2.434 23.860 1.00 89.19 188 VAL A CA 1
ATOM 1544 C C . VAL A 1 188 ? 10.990 -3.363 22.872 1.00 89.19 188 VAL A C 1
ATOM 1546 O O . VAL A 1 188 ? 11.538 -3.661 21.809 1.00 89.19 188 VAL A O 1
ATOM 1549 N N . THR A 1 189 ? 9.753 -3.759 23.165 1.00 86.25 189 THR A N 1
ATOM 1550 C CA . THR A 1 189 ? 8.938 -4.584 22.268 1.00 86.25 189 THR A CA 1
ATOM 1551 C C . THR A 1 189 ? 8.650 -3.862 20.959 1.00 86.25 189 THR A C 1
ATOM 1553 O O . THR A 1 189 ? 8.812 -4.464 19.900 1.00 86.25 189 THR A O 1
ATOM 1556 N N . LEU A 1 190 ? 8.315 -2.568 20.990 1.00 83.31 190 LEU A N 1
ATOM 1557 C CA . LEU A 1 190 ? 8.108 -1.777 19.770 1.00 83.31 190 LEU A CA 1
ATOM 1558 C C . LEU A 1 190 ? 9.351 -1.774 18.864 1.00 83.31 190 LEU A C 1
ATOM 1560 O O . LEU A 1 190 ? 9.233 -2.023 17.663 1.00 83.31 190 LEU A O 1
ATOM 1564 N N . LYS A 1 191 ? 10.553 -1.600 19.432 1.00 83.69 191 LYS A N 1
ATOM 1565 C CA . LYS A 1 191 ? 11.818 -1.698 18.680 1.00 83.69 191 LYS A CA 1
ATOM 1566 C C . LYS A 1 191 ? 12.042 -3.092 18.096 1.00 83.69 191 LYS A C 1
ATOM 1568 O O . LYS A 1 191 ? 12.484 -3.221 16.955 1.00 83.69 191 LYS A O 1
ATOM 1573 N N . HIS A 1 192 ? 11.742 -4.149 18.849 1.00 85.50 192 HIS A N 1
ATOM 1574 C CA . HIS A 1 192 ? 11.852 -5.515 18.334 1.00 85.50 192 HIS A CA 1
ATOM 1575 C C . HIS A 1 192 ? 10.848 -5.796 17.210 1.00 85.50 192 HIS A C 1
ATOM 1577 O O . HIS A 1 192 ? 11.215 -6.445 16.229 1.00 85.50 192 HIS A O 1
ATOM 1583 N N . LEU A 1 193 ? 9.619 -5.281 17.305 1.00 81.50 193 LEU A N 1
ATOM 1584 C CA . LEU A 1 193 ? 8.611 -5.394 16.250 1.00 81.50 193 LEU A CA 1
ATOM 1585 C C . LEU A 1 193 ? 9.056 -4.678 14.973 1.00 81.50 193 LEU A C 1
ATOM 1587 O O . LEU A 1 193 ? 8.945 -5.248 13.888 1.00 81.50 193 LEU A O 1
ATOM 1591 N N . GLU A 1 194 ? 9.633 -3.483 15.095 1.00 77.00 194 GLU A N 1
ATOM 1592 C CA . GLU A 1 194 ? 10.211 -2.756 13.964 1.00 77.00 194 GLU A CA 1
ATOM 1593 C C . GLU A 1 194 ? 11.342 -3.561 13.296 1.00 77.00 194 GLU A C 1
ATOM 1595 O O . GLU A 1 194 ? 11.339 -3.775 12.080 1.00 77.00 194 GLU A O 1
ATOM 1600 N N . GLN A 1 195 ? 12.273 -4.108 14.086 1.00 78.00 195 GLN A N 1
ATOM 1601 C CA . GLN A 1 195 ? 13.363 -4.950 13.578 1.00 78.00 195 GLN A CA 1
ATOM 1602 C C . GLN A 1 195 ? 12.876 -6.250 12.929 1.00 78.00 195 GLN A C 1
ATOM 1604 O O . GLN A 1 195 ? 13.420 -6.684 11.909 1.00 78.00 195 GLN A O 1
ATOM 1609 N N . PHE A 1 196 ? 11.867 -6.894 13.512 1.00 79.25 196 PHE A N 1
ATOM 1610 C CA . PHE A 1 196 ? 11.245 -8.087 12.949 1.00 79.25 196 PHE A CA 1
ATOM 1611 C C . PHE A 1 196 ? 10.627 -7.781 11.585 1.00 79.25 196 PHE A C 1
ATOM 1613 O O . PHE A 1 196 ? 10.873 -8.488 10.602 1.00 79.25 196 PHE A O 1
ATOM 1620 N N . ALA A 1 197 ? 9.901 -6.673 11.502 1.00 74.06 197 ALA A N 1
ATOM 1621 C CA . ALA A 1 197 ? 9.291 -6.229 10.271 1.00 74.06 197 ALA A CA 1
ATOM 1622 C C . ALA A 1 197 ? 10.349 -5.888 9.194 1.00 74.06 197 ALA A C 1
ATOM 1624 O O . ALA A 1 197 ? 10.146 -6.201 8.016 1.00 74.06 197 ALA A O 1
ATOM 1625 N N . LEU A 1 198 ? 11.533 -5.387 9.599 1.00 72.50 198 LEU A N 1
ATOM 1626 C CA . LEU A 1 198 ? 12.694 -5.124 8.710 1.00 72.50 198 LEU A CA 1
ATOM 1627 C C . LEU A 1 198 ? 13.191 -6.397 8.056 1.00 72.50 198 LEU A C 1
ATOM 1629 O O . LEU A 1 198 ? 13.394 -6.448 6.838 1.00 72.50 198 LEU A O 1
ATOM 1633 N N . LYS A 1 199 ? 13.306 -7.454 8.850 1.00 73.69 199 LYS A N 1
ATOM 1634 C CA . LYS A 1 199 ? 13.747 -8.761 8.373 1.00 73.69 199 LYS A CA 1
ATOM 1635 C C . LYS A 1 199 ? 12.709 -9.411 7.452 1.00 73.69 199 LYS A C 1
ATOM 1637 O O . LYS A 1 199 ? 13.084 -9.930 6.400 1.00 73.69 199 LYS A O 1
ATOM 1642 N N . LEU A 1 200 ? 11.416 -9.332 7.779 1.00 71.00 200 LEU A N 1
ATOM 1643 C CA . LEU A 1 200 ? 10.348 -9.869 6.922 1.00 71.00 200 LEU A CA 1
ATOM 1644 C C . LEU A 1 200 ? 10.287 -9.178 5.560 1.00 71.00 200 LEU A C 1
ATOM 1646 O O . LEU A 1 200 ? 10.161 -9.837 4.525 1.00 71.00 200 LEU A O 1
ATOM 1650 N N . GLY A 1 201 ? 10.398 -7.853 5.547 1.00 68.44 201 GLY A N 1
ATOM 1651 C CA . GLY A 1 201 ? 10.399 -7.090 4.311 1.00 68.44 201 GLY A CA 1
ATOM 1652 C C . GLY A 1 201 ? 11.577 -7.431 3.393 1.00 68.44 201 GLY A C 1
ATOM 1653 O O . GLY A 1 201 ? 11.408 -7.515 2.173 1.00 68.44 201 GLY A O 1
ATOM 1654 N N . TYR A 1 202 ? 12.748 -7.705 3.976 1.00 66.06 202 TYR A N 1
ATOM 1655 C CA . TYR A 1 202 ? 13.917 -8.197 3.250 1.00 66.06 202 TYR A CA 1
ATOM 1656 C C . TYR A 1 202 ? 13.670 -9.582 2.624 1.00 66.06 202 TYR A C 1
ATOM 1658 O O . TYR A 1 202 ? 13.894 -9.770 1.425 1.00 66.06 202 TYR A O 1
ATOM 1666 N N . LEU A 1 203 ? 13.120 -10.526 3.398 1.00 65.69 203 LEU A N 1
ATOM 1667 C CA . LEU A 1 203 ? 12.787 -11.873 2.921 1.00 65.69 203 LEU A CA 1
ATOM 1668 C C . LEU A 1 203 ? 11.757 -11.849 1.779 1.00 65.69 203 LEU A C 1
ATOM 1670 O O . LEU A 1 203 ? 11.914 -12.548 0.778 1.00 65.69 203 LEU A O 1
ATOM 1674 N N . GLY A 1 204 ? 10.730 -11.000 1.882 1.00 62.25 204 GLY A N 1
ATOM 1675 C CA . GLY A 1 204 ? 9.714 -10.850 0.838 1.00 62.25 204 GLY A CA 1
ATOM 1676 C C . GLY A 1 204 ? 10.284 -10.391 -0.512 1.00 62.25 204 GLY A C 1
ATOM 1677 O O . GLY A 1 204 ? 9.764 -10.773 -1.562 1.00 62.25 204 GLY A O 1
ATOM 1678 N N . ARG A 1 205 ? 11.374 -9.611 -0.512 1.00 61.47 205 ARG A N 1
ATOM 1679 C CA . ARG A 1 205 ? 12.074 -9.206 -1.742 1.00 61.47 205 ARG A CA 1
ATOM 1680 C C . ARG A 1 205 ? 12.844 -10.368 -2.358 1.00 61.47 205 ARG A C 1
ATOM 1682 O O . ARG A 1 205 ? 12.735 -10.559 -3.565 1.00 61.47 205 ARG A O 1
ATOM 1689 N N . PHE A 1 206 ? 13.566 -11.132 -1.536 1.00 58.59 206 PHE A N 1
ATOM 1690 C CA . PHE A 1 206 ? 14.279 -12.330 -1.978 1.00 58.59 206 PHE A CA 1
ATOM 1691 C C . PHE A 1 206 ? 13.313 -13.297 -2.671 1.00 58.59 206 PHE A C 1
ATOM 1693 O O . PHE A 1 206 ? 13.498 -13.628 -3.836 1.00 58.59 206 PHE A O 1
ATOM 1700 N N . LEU A 1 207 ? 12.196 -13.627 -2.018 1.00 58.09 207 LEU A N 1
ATOM 1701 C CA . LEU A 1 207 ? 11.176 -14.497 -2.606 1.00 58.09 207 LEU A CA 1
ATOM 1702 C C . LEU A 1 207 ? 10.546 -13.892 -3.870 1.00 58.09 207 LEU A C 1
ATOM 1704 O O . LEU A 1 207 ? 10.305 -14.603 -4.841 1.00 58.09 207 LEU A O 1
ATOM 1708 N N . GLY A 1 208 ? 10.305 -12.577 -3.889 1.00 56.41 208 GLY A N 1
ATOM 1709 C CA . GLY A 1 208 ? 9.727 -11.881 -5.040 1.00 56.41 208 GLY A CA 1
ATOM 1710 C C . GLY A 1 208 ? 10.602 -11.867 -6.300 1.00 56.41 208 GLY A C 1
ATOM 1711 O O . GLY A 1 208 ? 10.046 -11.728 -7.386 1.00 56.41 208 GLY A O 1
ATOM 1712 N N . LEU A 1 209 ? 11.925 -12.021 -6.168 1.00 52.38 209 LEU A N 1
ATOM 1713 C CA . LEU A 1 209 ? 12.881 -12.092 -7.283 1.00 52.38 209 LEU A CA 1
ATOM 1714 C C . LEU A 1 209 ? 12.891 -13.472 -7.960 1.00 52.38 209 LEU A C 1
ATOM 1716 O O . LEU A 1 209 ? 13.085 -13.551 -9.167 1.00 52.38 209 LEU A O 1
ATOM 1720 N N . PHE A 1 210 ? 12.624 -14.541 -7.205 1.00 50.00 210 PHE A N 1
ATOM 1721 C CA . PHE A 1 210 ? 12.621 -15.923 -7.708 1.00 50.00 210 PHE A CA 1
ATOM 1722 C C . PHE A 1 210 ? 11.220 -16.452 -8.070 1.00 50.00 210 PHE A C 1
ATOM 1724 O O . PHE A 1 210 ? 11.074 -17.584 -8.531 1.00 50.00 210 PHE A O 1
ATOM 1731 N N . CYS A 1 211 ? 10.160 -15.659 -7.879 1.00 50.00 211 CYS A N 1
ATOM 1732 C CA . CYS A 1 211 ? 8.804 -16.078 -8.236 1.00 50.00 211 CYS A CA 1
ATOM 1733 C C . CYS A 1 211 ? 8.589 -16.051 -9.763 1.00 50.00 211 CYS A C 1
ATOM 1735 O O . CYS A 1 211 ? 8.493 -14.986 -10.372 1.00 50.00 211 CYS A O 1
ATOM 1737 N N . LEU A 1 212 ? 8.432 -17.237 -10.362 1.00 46.47 212 LEU A N 1
ATOM 1738 C CA . LEU A 1 212 ? 8.134 -17.453 -11.784 1.00 46.47 212 LEU A CA 1
ATOM 1739 C C . LEU A 1 212 ? 6.937 -16.624 -12.294 1.00 46.47 212 LEU A C 1
ATOM 1741 O O . LEU A 1 212 ? 5.932 -16.456 -11.601 1.00 46.47 212 LEU A O 1
ATOM 1745 N N . ARG A 1 213 ? 6.992 -16.214 -13.571 1.00 51.78 213 ARG A N 1
ATOM 1746 C CA . ARG A 1 213 ? 5.923 -15.495 -14.305 1.00 51.78 213 ARG A CA 1
ATOM 1747 C C . ARG A 1 213 ? 4.536 -16.143 -14.155 1.00 51.78 213 ARG A C 1
ATOM 1749 O O . ARG A 1 213 ? 3.544 -15.429 -14.024 1.00 51.78 213 ARG A O 1
ATOM 1756 N N . LYS A 1 214 ? 4.473 -17.484 -14.106 1.00 51.38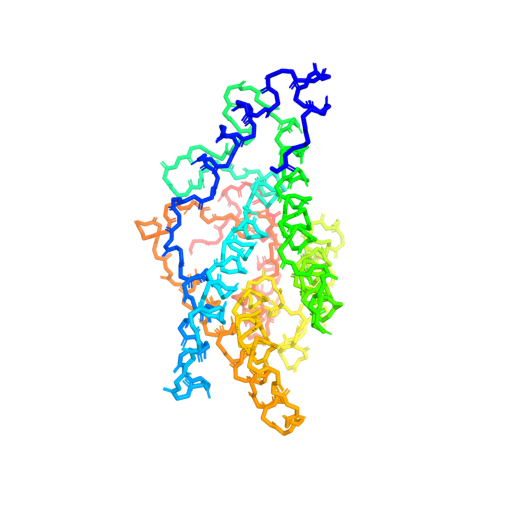 214 LYS A N 1
ATOM 1757 C CA . LYS A 1 214 ? 3.234 -18.261 -13.878 1.00 51.38 214 L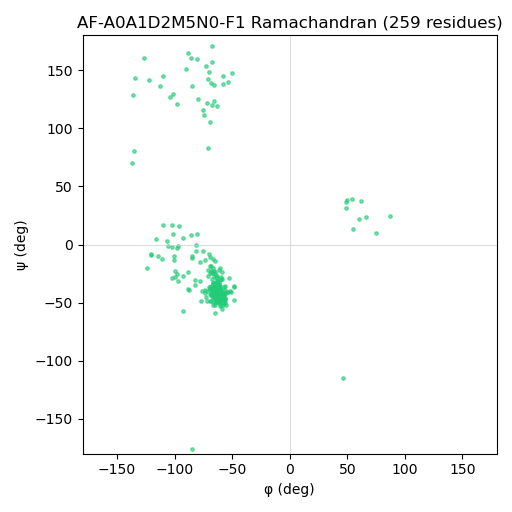YS A CA 1
ATOM 1758 C C . LYS A 1 214 ? 2.599 -18.017 -12.500 1.00 51.38 214 LYS A C 1
ATOM 1760 O O . LYS A 1 214 ? 1.387 -18.116 -12.377 1.00 51.38 214 LYS A O 1
ATOM 1765 N N . LEU A 1 215 ? 3.393 -17.683 -11.481 1.00 57.44 215 LEU A N 1
ATOM 1766 C CA . LEU A 1 215 ? 2.927 -17.450 -10.108 1.00 57.44 215 LEU A CA 1
ATOM 1767 C C . LEU A 1 215 ? 2.597 -15.977 -9.829 1.00 57.44 215 LEU A C 1
ATOM 1769 O O . LEU A 1 215 ? 1.787 -15.686 -8.950 1.00 57.44 215 LEU A O 1
ATOM 1773 N N . THR A 1 216 ? 3.236 -15.038 -10.535 1.00 60.22 216 THR A N 1
ATOM 1774 C CA . THR A 1 216 ? 3.078 -13.593 -10.284 1.00 60.22 216 THR A CA 1
ATOM 1775 C C . THR A 1 216 ? 2.079 -12.917 -11.217 1.00 60.22 216 THR A C 1
ATOM 1777 O O . THR A 1 216 ? 1.524 -11.876 -10.855 1.00 60.22 216 THR A O 1
ATOM 1780 N N . GLY A 1 217 ? 1.854 -13.473 -12.415 1.00 63.97 217 GLY A N 1
ATOM 1781 C CA . GLY A 1 217 ? 0.990 -12.873 -13.433 1.00 63.97 217 GLY A CA 1
ATOM 1782 C C . GLY A 1 217 ? 1.457 -11.485 -13.895 1.00 63.97 217 GLY A C 1
ATOM 1783 O O . GLY A 1 217 ? 0.631 -10.701 -14.360 1.00 63.97 217 GLY A O 1
ATOM 1784 N N . LYS A 1 218 ? 2.750 -11.159 -13.711 1.00 67.81 218 LYS A N 1
ATOM 1785 C CA . LYS A 1 218 ? 3.414 -9.934 -14.188 1.00 67.81 218 LYS A CA 1
ATOM 1786 C C . LYS A 1 218 ? 4.600 -10.315 -15.079 1.00 67.81 218 LYS A C 1
ATOM 1788 O O . LYS A 1 218 ? 5.320 -11.271 -14.794 1.00 67.81 218 LYS A O 1
ATOM 1793 N N . ILE A 1 219 ? 4.810 -9.544 -16.141 1.00 70.44 219 ILE A N 1
ATOM 1794 C CA . ILE A 1 219 ? 6.041 -9.565 -16.937 1.00 70.44 219 ILE A CA 1
ATOM 1795 C C . ILE A 1 219 ? 7.094 -8.747 -16.180 1.00 70.44 219 ILE A C 1
ATOM 1797 O O . ILE A 1 219 ? 6.823 -7.614 -15.785 1.00 70.44 219 ILE A O 1
ATOM 1801 N N . GLY A 1 220 ? 8.263 -9.332 -15.910 1.00 69.69 220 GLY A N 1
ATOM 1802 C CA . GLY A 1 220 ? 9.357 -8.617 -15.251 1.00 69.69 220 GLY A CA 1
ATOM 1803 C C . GLY A 1 220 ? 9.884 -7.499 -16.149 1.00 69.69 220 GLY A C 1
ATOM 1804 O O . GLY A 1 220 ? 10.263 -7.776 -17.282 1.00 69.69 220 GLY A O 1
ATOM 1805 N N . THR A 1 221 ? 9.886 -6.265 -15.638 1.00 74.25 221 THR A N 1
ATOM 1806 C CA . THR A 1 221 ? 10.329 -5.053 -16.355 1.00 74.25 221 THR A CA 1
ATOM 1807 C C . THR A 1 221 ? 11.559 -4.395 -15.712 1.00 74.25 221 THR A C 1
ATOM 1809 O O . THR A 1 221 ? 11.975 -3.306 -16.099 1.00 74.25 221 THR A O 1
ATOM 1812 N N . ASP A 1 222 ? 12.131 -5.023 -14.679 1.00 76.38 222 ASP A N 1
ATOM 1813 C CA . ASP A 1 222 ? 13.130 -4.387 -13.817 1.00 76.38 222 ASP A CA 1
ATOM 1814 C C . ASP A 1 222 ? 14.456 -4.091 -14.548 1.00 76.38 222 ASP A C 1
ATOM 1816 O O . ASP A 1 222 ? 15.063 -3.054 -14.280 1.00 76.38 222 ASP A O 1
ATOM 1820 N N . ILE A 1 223 ? 14.886 -4.959 -15.474 1.00 78.44 223 ILE A N 1
ATOM 1821 C CA . ILE A 1 223 ? 16.120 -4.774 -16.265 1.00 78.44 223 ILE A CA 1
ATOM 1822 C C . ILE A 1 223 ? 15.921 -3.662 -17.295 1.00 78.44 223 ILE A C 1
ATOM 1824 O O . ILE A 1 223 ? 16.722 -2.734 -17.359 1.00 78.44 223 ILE A O 1
ATOM 1828 N N . GLN A 1 224 ? 14.819 -3.712 -18.047 1.00 77.06 224 GLN A N 1
ATOM 1829 C CA . GLN A 1 224 ? 14.498 -2.745 -19.102 1.00 77.06 224 GLN A CA 1
ATOM 1830 C C . GLN A 1 224 ? 14.343 -1.334 -18.542 1.00 77.06 224 GLN A C 1
ATOM 1832 O O . GLN A 1 224 ? 14.826 -0.368 -19.122 1.00 77.06 224 GLN A O 1
ATOM 1837 N N . ASN A 1 225 ? 13.737 -1.223 -17.358 1.00 75.31 225 ASN A N 1
ATOM 1838 C CA . ASN A 1 225 ? 13.541 0.055 -16.680 1.00 75.31 225 ASN A CA 1
ATOM 1839 C C . ASN A 1 225 ? 14.799 0.513 -15.915 1.00 75.31 225 ASN A C 1
ATOM 1841 O O . ASN A 1 225 ? 14.794 1.569 -15.281 1.00 75.31 225 ASN A O 1
ATOM 1845 N N . GLY A 1 226 ? 15.887 -0.265 -15.941 1.00 76.56 226 GLY A N 1
ATOM 1846 C CA . GLY A 1 226 ? 17.144 0.072 -15.275 1.00 76.56 226 GLY A CA 1
ATOM 1847 C C . GLY A 1 226 ? 16.972 0.199 -13.765 1.00 76.56 226 GLY A C 1
ATOM 1848 O O . GLY A 1 226 ? 17.538 1.095 -13.140 1.00 76.56 226 GLY A O 1
ATOM 1849 N N . LYS A 1 227 ? 16.129 -0.647 -13.161 1.00 75.44 227 LYS A N 1
ATOM 1850 C CA . LYS A 1 227 ? 15.812 -0.545 -11.737 1.00 75.44 227 LYS A CA 1
ATOM 1851 C C . LYS A 1 227 ? 16.998 -0.963 -10.885 1.00 75.44 227 LYS A C 1
ATOM 1853 O O . LYS A 1 227 ? 17.655 -1.965 -11.154 1.00 75.44 227 LYS A O 1
ATOM 1858 N N . CYS A 1 228 ? 17.193 -0.263 -9.770 1.00 75.12 228 CYS A N 1
ATOM 1859 C CA . CYS A 1 228 ? 18.134 -0.680 -8.735 1.00 75.12 228 CYS A CA 1
ATOM 1860 C C . CYS A 1 228 ? 17.616 -1.922 -7.988 1.00 75.12 228 CYS A C 1
ATOM 1862 O O . CYS A 1 228 ? 16.957 -1.842 -6.942 1.00 75.12 228 CYS A O 1
ATOM 1864 N N . THR A 1 229 ? 17.855 -3.095 -8.568 1.00 74.81 229 THR A N 1
ATOM 1865 C CA . THR A 1 229 ? 17.469 -4.387 -8.001 1.00 74.81 229 THR A CA 1
ATOM 1866 C C . THR A 1 229 ? 18.554 -4.930 -7.077 1.00 74.81 229 THR A C 1
ATOM 1868 O O . THR A 1 229 ? 19.685 -4.457 -7.057 1.00 74.81 229 THR A O 1
ATOM 1871 N N . TRP A 1 230 ? 18.195 -5.927 -6.265 1.00 73.75 230 TRP A N 1
ATOM 1872 C CA . TRP A 1 230 ? 19.173 -6.645 -5.450 1.00 73.75 230 TRP A CA 1
ATOM 1873 C C . TRP A 1 230 ? 20.193 -7.348 -6.346 1.00 73.75 230 TRP A C 1
ATOM 1875 O O . TRP A 1 230 ? 21.385 -7.234 -6.104 1.00 73.75 230 TRP A O 1
ATOM 1885 N N . LEU A 1 231 ? 19.708 -7.985 -7.417 1.00 77.62 231 LEU A N 1
ATOM 1886 C CA . LEU A 1 231 ? 20.536 -8.673 -8.404 1.00 77.62 231 LEU A CA 1
ATOM 1887 C C . LEU A 1 231 ? 21.544 -7.726 -9.055 1.00 77.62 231 LEU A C 1
ATOM 1889 O O . LEU A 1 231 ? 22.714 -8.072 -9.123 1.00 77.62 231 LEU A O 1
ATOM 1893 N N . PHE A 1 232 ? 21.126 -6.515 -9.441 1.00 80.38 232 PHE A N 1
ATOM 1894 C CA . PHE A 1 232 ? 22.043 -5.514 -9.988 1.00 80.38 232 PHE A CA 1
ATOM 1895 C C . PHE A 1 232 ? 23.156 -5.147 -8.999 1.00 80.38 232 PHE A C 1
ATOM 1897 O O . PHE A 1 232 ? 24.321 -5.126 -9.370 1.00 80.38 232 PHE A O 1
ATOM 1904 N N . ILE A 1 233 ? 22.817 -4.881 -7.732 1.00 79.69 233 ILE A N 1
ATOM 1905 C CA . ILE A 1 233 ? 23.816 -4.515 -6.712 1.00 79.69 233 ILE A CA 1
ATOM 1906 C C . ILE A 1 233 ? 24.773 -5.679 -6.458 1.00 79.69 233 ILE A C 1
ATOM 1908 O O . ILE A 1 233 ? 25.974 -5.461 -6.349 1.00 79.69 233 ILE A O 1
ATOM 1912 N N . CYS A 1 234 ? 24.251 -6.905 -6.376 1.00 81.62 234 CYS A N 1
ATOM 1913 C CA . CYS A 1 234 ? 25.066 -8.099 -6.196 1.00 81.62 234 CYS A CA 1
ATOM 1914 C C . CYS A 1 234 ? 25.995 -8.337 -7.385 1.00 81.62 234 CYS A C 1
ATOM 1916 O O . CYS A 1 234 ? 27.172 -8.578 -7.152 1.00 81.62 234 CYS A O 1
ATOM 1918 N N . ALA A 1 235 ? 25.504 -8.226 -8.621 1.00 85.62 235 ALA A N 1
ATOM 1919 C CA . ALA A 1 235 ? 26.341 -8.323 -9.812 1.00 85.62 235 ALA A CA 1
ATOM 1920 C C . ALA A 1 235 ? 27.434 -7.245 -9.781 1.00 85.62 235 ALA A C 1
ATOM 1922 O O . ALA A 1 235 ? 28.609 -7.580 -9.738 1.00 85.62 235 ALA A O 1
ATOM 1923 N N . LYS A 1 236 ? 27.047 -5.970 -9.639 1.00 87.50 236 LYS A N 1
ATOM 1924 C CA . LYS A 1 236 ? 27.963 -4.820 -9.575 1.00 87.50 236 LYS A CA 1
ATOM 1925 C C . LYS A 1 236 ? 29.057 -4.954 -8.513 1.00 87.50 236 LYS A C 1
ATOM 1927 O O . LYS A 1 236 ? 30.175 -4.505 -8.728 1.00 87.50 236 LYS A O 1
ATOM 1932 N N . ASP A 1 237 ? 28.727 -5.469 -7.330 1.00 86.69 237 ASP A N 1
ATOM 1933 C CA . ASP A 1 237 ? 29.684 -5.547 -6.221 1.00 86.69 237 ASP A CA 1
ATOM 1934 C C . ASP A 1 237 ? 30.580 -6.801 -6.273 1.00 86.69 237 ASP A C 1
ATOM 1936 O O . ASP A 1 237 ? 31.523 -6.873 -5.487 1.00 86.69 237 ASP A O 1
ATOM 1940 N N . ASN A 1 238 ? 30.304 -7.773 -7.154 1.00 87.06 238 ASN A N 1
ATOM 1941 C CA . ASN A 1 238 ? 31.076 -9.022 -7.262 1.00 87.06 238 ASN A CA 1
ATOM 1942 C C . ASN A 1 238 ? 31.706 -9.259 -8.645 1.00 87.06 238 ASN A C 1
ATOM 1944 O O . ASN A 1 238 ? 32.471 -10.209 -8.782 1.00 87.06 238 ASN A O 1
ATOM 1948 N N . CYS A 1 239 ? 31.382 -8.449 -9.652 1.00 90.56 239 CYS A N 1
ATOM 1949 C CA . CYS A 1 239 ? 31.883 -8.618 -11.011 1.00 90.56 239 CYS A CA 1
ATOM 1950 C C . CYS A 1 239 ? 33.253 -7.949 -11.225 1.00 90.56 239 CYS A C 1
ATOM 1952 O O . CYS A 1 239 ? 33.654 -7.056 -10.469 1.00 90.56 239 CYS A O 1
ATOM 1954 N N . SER A 1 240 ? 33.971 -8.370 -12.268 1.00 93.25 240 SER A N 1
ATOM 1955 C CA . SER A 1 240 ? 35.170 -7.683 -12.758 1.00 93.25 240 SER A CA 1
ATOM 1956 C C . SER A 1 240 ? 34.820 -6.311 -13.354 1.00 93.25 240 SER A C 1
ATOM 1958 O O . SER A 1 240 ? 33.650 -5.970 -13.547 1.00 93.25 240 SER A O 1
ATOM 1960 N N . GLN A 1 241 ? 35.838 -5.503 -13.661 1.00 91.88 241 GLN A N 1
ATOM 1961 C CA . GLN A 1 241 ? 35.637 -4.222 -14.345 1.00 91.88 241 GLN A CA 1
ATOM 1962 C C . GLN A 1 241 ? 35.030 -4.415 -15.748 1.00 91.88 241 GLN A C 1
ATOM 1964 O O . GLN A 1 241 ? 34.137 -3.667 -16.136 1.00 91.88 241 GLN A O 1
ATOM 1969 N N . GLU A 1 242 ? 35.453 -5.454 -16.469 1.00 92.69 242 GLU A N 1
ATOM 1970 C CA . GLU A 1 242 ? 34.953 -5.795 -17.809 1.00 92.69 242 GLU A CA 1
ATOM 1971 C C . GLU A 1 242 ? 33.483 -6.241 -17.756 1.00 92.69 242 GLU A C 1
ATOM 1973 O O . GLU A 1 242 ? 32.649 -5.801 -18.546 1.00 92.69 242 GLU A O 1
ATOM 1978 N N . GLU A 1 243 ? 33.137 -7.079 -16.777 1.00 91.94 243 GLU A N 1
ATOM 1979 C CA . GLU A 1 243 ? 31.758 -7.511 -16.542 1.00 91.94 243 GLU A CA 1
ATOM 1980 C C . GLU A 1 243 ? 30.864 -6.348 -16.087 1.00 91.94 243 GLU A C 1
ATOM 1982 O O . GLU A 1 243 ? 29.677 -6.316 -16.415 1.00 91.94 243 GLU A O 1
ATOM 1987 N N . LEU A 1 244 ? 31.420 -5.382 -15.345 1.00 90.12 244 LEU A N 1
ATOM 1988 C CA . LEU A 1 244 ? 30.697 -4.182 -14.938 1.00 90.12 244 LEU A CA 1
ATOM 1989 C C . LEU A 1 244 ? 30.357 -3.308 -16.146 1.00 90.12 244 LEU A C 1
ATOM 1991 O O . LEU A 1 244 ? 29.221 -2.856 -16.260 1.00 90.12 244 LEU A O 1
ATOM 1995 N N . GLU A 1 245 ? 31.313 -3.078 -17.041 1.00 89.31 245 GLU A N 1
ATOM 1996 C CA . GLU A 1 245 ? 31.091 -2.331 -18.284 1.00 89.31 245 GLU A CA 1
ATOM 1997 C C . GLU A 1 245 ? 30.021 -3.013 -19.139 1.00 89.31 245 GLU A C 1
ATOM 1999 O O . GLU A 1 245 ? 29.028 -2.380 -19.507 1.00 89.31 245 GLU A O 1
ATOM 2004 N N . LEU A 1 246 ? 30.132 -4.334 -19.314 1.00 89.62 246 LEU A N 1
ATOM 2005 C CA . LEU A 1 246 ? 29.129 -5.124 -20.018 1.00 89.62 246 LEU A CA 1
ATOM 2006 C C . LEU A 1 246 ? 27.745 -5.011 -19.361 1.00 89.62 246 LEU A C 1
ATOM 2008 O O . LEU A 1 246 ? 26.741 -4.851 -20.056 1.00 89.62 246 LEU A O 1
ATOM 2012 N N . LEU A 1 247 ? 27.663 -5.074 -18.030 1.00 87.75 247 LEU A N 1
ATOM 2013 C CA . LEU A 1 247 ? 26.406 -4.897 -17.309 1.00 87.75 247 LEU A CA 1
ATOM 2014 C C . LEU A 1 247 ? 25.794 -3.521 -17.605 1.00 87.75 247 LEU A C 1
ATOM 2016 O O . LEU A 1 247 ? 24.598 -3.442 -17.868 1.00 87.75 247 LEU A O 1
ATOM 2020 N N . LEU A 1 248 ? 26.578 -2.444 -17.587 1.00 86.25 248 LEU A N 1
ATOM 2021 C CA . LEU A 1 248 ? 26.069 -1.087 -17.817 1.00 86.25 248 LEU A CA 1
ATOM 2022 C C . LEU A 1 248 ? 25.624 -0.839 -19.254 1.00 86.25 248 LEU A C 1
ATOM 2024 O O . LEU A 1 248 ? 24.603 -0.182 -19.455 1.00 86.25 248 LEU A O 1
ATOM 2028 N N . ASP A 1 249 ? 26.328 -1.406 -20.229 1.00 86.75 249 ASP A N 1
ATOM 2029 C CA . ASP A 1 249 ? 25.992 -1.267 -21.649 1.00 86.75 249 ASP A CA 1
ATOM 2030 C C . ASP A 1 249 ? 24.663 -1.943 -22.020 1.00 86.75 249 ASP A C 1
ATOM 2032 O O . ASP A 1 249 ? 24.030 -1.598 -23.026 1.00 86.75 249 ASP A O 1
ATOM 2036 N N . ASN A 1 250 ? 24.225 -2.886 -21.182 1.00 84.94 250 ASN A N 1
ATOM 2037 C CA . ASN A 1 250 ? 23.080 -3.759 -21.417 1.00 84.94 250 ASN A CA 1
ATOM 2038 C C . ASN A 1 250 ? 21.911 -3.529 -20.431 1.00 84.94 250 ASN A C 1
ATOM 2040 O O . ASN A 1 250 ? 20.807 -4.039 -20.634 1.00 84.94 250 ASN A O 1
ATOM 2044 N N . TYR A 1 251 ? 22.095 -2.735 -19.369 1.00 83.94 251 TYR A N 1
ATOM 2045 C CA . TYR A 1 251 ? 21.083 -2.530 -18.323 1.00 83.94 251 TYR A CA 1
ATOM 2046 C C . TYR A 1 251 ? 20.325 -1.204 -18.485 1.00 83.94 251 TYR A C 1
ATOM 2048 O O . TYR A 1 251 ? 20.915 -0.130 -18.560 1.00 83.94 251 TYR A O 1
ATOM 2056 N N . GLY A 1 252 ? 18.990 -1.249 -18.451 1.00 78.44 252 GLY A N 1
ATOM 2057 C CA . GLY A 1 252 ? 18.148 -0.051 -18.547 1.00 78.44 252 GLY A CA 1
ATOM 2058 C C . GLY A 1 252 ? 17.792 0.401 -19.960 1.00 78.44 252 GLY A C 1
ATOM 2059 O O . GLY A 1 252 ? 17.491 1.582 -20.146 1.00 78.44 252 GLY A O 1
ATOM 2060 N N . TYR A 1 253 ? 17.807 -0.527 -20.921 1.00 76.81 253 TYR A N 1
ATOM 2061 C CA . TYR A 1 253 ? 17.373 -0.310 -22.299 1.00 76.81 253 TYR A CA 1
ATOM 2062 C C . TYR A 1 253 ? 16.099 -1.110 -22.615 1.00 76.81 253 TYR A C 1
ATOM 2064 O O . TYR A 1 253 ? 15.989 -2.290 -22.270 1.00 76.81 253 TYR A O 1
ATOM 2072 N N . GLU A 1 254 ? 15.144 -0.474 -23.306 1.00 66.31 254 GLU A N 1
ATOM 2073 C CA . GLU A 1 254 ? 13.919 -1.134 -23.796 1.00 66.31 254 GLU A CA 1
A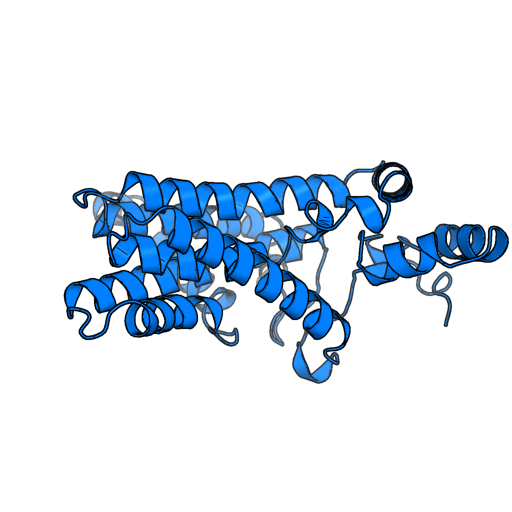TOM 2074 C C . GLU A 1 254 ? 14.226 -2.179 -24.896 1.00 66.31 254 GLU A C 1
ATOM 2076 O O . GLU A 1 254 ? 13.464 -3.132 -25.065 1.00 66.31 254 GLU A O 1
ATOM 2081 N N . ASP A 1 255 ? 15.354 -2.037 -25.606 1.00 68.88 255 ASP A N 1
ATOM 2082 C CA . ASP A 1 255 ? 15.772 -2.934 -26.690 1.00 68.88 255 ASP A CA 1
ATOM 2083 C C . ASP A 1 255 ? 16.229 -4.306 -26.169 1.00 68.88 255 ASP A C 1
ATOM 2085 O O . ASP A 1 255 ? 17.182 -4.414 -25.395 1.00 68.88 255 ASP A O 1
ATOM 2089 N N . LYS A 1 256 ? 15.561 -5.365 -26.643 1.00 62.88 256 LYS A N 1
ATOM 2090 C CA . LYS A 1 256 ? 15.814 -6.759 -26.252 1.00 62.88 256 LYS A CA 1
ATOM 2091 C C . LYS A 1 256 ? 17.156 -7.296 -26.735 1.00 62.88 256 LYS A C 1
ATOM 2093 O O . LYS A 1 256 ? 17.658 -8.249 -26.149 1.00 62.88 256 LYS A O 1
ATOM 2098 N N . HIS A 1 257 ? 17.727 -6.714 -27.789 1.00 57.84 257 HIS A N 1
ATOM 2099 C CA . HIS A 1 257 ? 19.002 -7.160 -28.357 1.00 57.84 257 HIS A CA 1
ATOM 2100 C C . HIS A 1 257 ? 20.212 -6.783 -27.498 1.00 57.84 257 HIS A C 1
ATOM 2102 O O . HIS A 1 257 ? 21.291 -7.332 -27.691 1.00 57.84 257 HIS A O 1
ATOM 2108 N N . LYS A 1 258 ? 20.016 -5.890 -26.523 1.00 55.09 258 LYS A N 1
ATOM 2109 C CA . LYS A 1 258 ? 21.006 -5.524 -25.511 1.00 55.09 258 LYS A CA 1
ATOM 2110 C C . LYS A 1 258 ? 20.833 -6.292 -24.202 1.00 55.09 258 LYS A C 1
ATOM 2112 O O . LYS A 1 258 ? 21.296 -5.842 -23.167 1.00 55.09 258 LYS A O 1
ATOM 2117 N N . TRP A 1 259 ? 20.083 -7.391 -24.164 1.00 55.53 259 TRP A N 1
ATOM 2118 C CA . TRP A 1 259 ? 19.948 -8.167 -22.930 1.00 55.53 259 TRP A CA 1
ATOM 2119 C C . TRP A 1 259 ? 20.915 -9.342 -22.985 1.00 55.53 259 TRP A C 1
ATOM 2121 O O . TRP A 1 259 ? 20.839 -10.165 -23.894 1.00 55.53 259 TRP A O 1
ATOM 2131 N N . ILE A 1 260 ? 21.822 -9.412 -22.013 1.00 53.31 260 ILE A N 1
ATOM 2132 C CA . ILE A 1 260 ? 22.730 -10.550 -21.852 1.00 53.31 260 ILE A CA 1
ATOM 2133 C C . ILE A 1 260 ? 21.862 -11.780 -21.550 1.00 53.31 260 ILE A C 1
ATOM 2135 O O . ILE A 1 260 ? 21.090 -11.765 -20.586 1.00 53.31 260 ILE A O 1
ATOM 2139 N N . SER A 1 261 ? 21.937 -12.788 -22.422 1.00 39.56 261 SER A N 1
ATOM 2140 C CA . SER A 1 261 ? 21.247 -14.078 -22.291 1.00 39.56 261 SER A CA 1
ATOM 2141 C C . SER A 1 261 ? 21.892 -14.963 -21.238 1.00 39.56 261 SER A C 1
ATOM 2143 O O . SER A 1 261 ? 23.134 -15.100 -21.317 1.00 39.56 261 SER A O 1
#

Nearest PDB structures (foldseek):
  6b04-assembly1_B  TM=8.784E-01  e=6.134E-12  Choristoneura fumiferana
  8a6v-assembly1_B  TM=8.493E-01  e=1.259E-11  Phaedon cochleariae
  3mav-assembly1_A  TM=8.316E-01  e=9.107E-11  Plasmodium vivax Sal-1
  4kk2-assembly1_B  TM=7.909E-01  e=4.054E-11  Artemisia spiciformis
  3ph7-assembly2_C  TM=7.903E-01  e=5.210E-09  Plasmodium vivax

Solvent-accessible surface area (backbone atoms only — not comparable to full-atom values): 14580 Å² total; per-residue (Å²): 132,74,52,72,65,55,40,68,78,36,71,59,52,64,61,50,50,50,51,56,45,66,71,60,45,73,76,58,90,56,55,68,17,53,42,14,39,51,36,31,57,71,75,32,96,77,66,48,73,67,50,46,51,52,24,48,55,51,9,50,36,47,43,43,66,62,48,52,51,54,56,33,60,76,67,68,46,66,43,47,71,74,37,71,23,67,38,71,45,94,80,36,47,73,57,35,51,55,53,38,53,51,44,48,51,47,36,53,52,50,47,51,74,77,29,64,90,45,99,53,35,66,60,55,51,50,53,56,48,54,43,49,50,48,32,50,56,49,48,52,55,39,72,40,90,61,23,66,62,59,53,65,78,54,44,76,94,75,35,74,69,74,70,40,36,66,70,14,36,58,56,40,44,26,56,55,53,18,38,54,68,66,64,64,76,57,65,67,60,52,53,49,47,53,53,51,21,53,53,51,15,50,50,53,51,58,54,61,73,71,55,51,54,91,79,56,35,40,79,89,53,50,56,39,59,43,44,87,43,70,67,54,48,53,48,63,76,69,48,52,74,69,54,40,50,54,49,58,79,35,50,40,44,84,57,72,88,42,52,89,127

Secondary structure (DSSP, 8-state):
---HHHHHH-TTHHHHHHHHHHHHSTTS--HHHHHHHHHHHHH-SS--HHHHHHHHHHHHHHHHHT--HHHHHHTT-SEETTEE-GGGSTT-TTHHHHHHHHHHHHHHHHHHHHHTTSTTHHHHHHHHHHHHHHHHHHHHHHHSTTHHHHHHH--GGG-TTTTGGGTHHHHTHHHHHHHHHTT---HHHHHHHHHHHHHHHHHHHHHHHH--HHHH-S---TTTTT---HHHHHHHHHS-HHHHHHHHHHSS-S-GGGS--

Organism: Orchesella cincta (NCBI:txid48709)

Foldseek 3Di:
DDDPVRCVVPVCVVVVLCVLCVVFFDLDPLVLLVLQLVLLVVVDVDDDPLLSVLSNLVSSLLSLLPGCLVVCLLLVFQDFSQHGRPCPPPVCPCVSVVSNVVSNVVSVVSLCVSPVPPPCSVVSVVLSVVLNVLLVVLSCCLQDPCNVVVLLVDAPVPPLPNNLNNQLSSLQRRNSSSCSSVVPPPPVVVVVSNVVSSVVSVVVLVVVVPDDCVRGVTDDSCQQSLHSHPVLNVCCNPDDPVSNVLSVQQGNHPDPVSHDD

Sequence (261 aa):
LLTEKEVQDVPWALAWLKKVFLYNVPHGKQIRGLLVPLAVRGLERCPTEKQIQQAYILGWCVEIACCLVADDIMDKSDTRRGRPCWYKVDGLESLAFNDSLLLEHIVYRIINKYFKNTSFYSTITEIFLEQRTKPYWANVLTHRPERIKIMMDIRWKNTRPSLSTRRATILFTFPLLAATIAELKDTVTLKHLEQFALKLGYLGRFLGLFCLRKLTGKIGTDIQNGKCTWLFICAKDNCSQEELELLLDNYGYEDKHKWIS

pLDDT: mean 81.87, std 13.92, range [39.56, 97.44]

InterPro domains:
  IPR000092 Polyprenyl synthetase-like [PF00348] (15-255)
  IPR008949 Isoprenoid synthase domain superfamily [G3DSA:1.10.600.10] (2-260)
  IPR008949 Isoprenoid synthase domain superfamily [SSF48576] (10-256)
  IPR033749 Polyprenyl synthetase, conserved site [PS00723] (68-82)
  IPR039702 Farnesyl pyrophosphate synthase-like [PTHR11525] (7-258)

Radius of gyration: 20.31 Å; Cα contacts (8 Å, |Δi|>4): 267; chains: 1; bounding box: 61×35×54 Å